Protein AF-A0A9W9WC53-F1 (afdb_monomer_lite)

pLDDT: mean 79.91, std 17.97, range [35.47, 98.5]

Secondary structure (DSSP, 8-state):
-------------------------EEES--SS-TTS-PEEEESSGGGGGGGTT-SEEESEEEE-TT--EEEE-TT--EEEEEEEE-TT--TTEEEEE-TT--EEEEEEEEEE-S-EE-TT--EEEEEEEEE-STT-EEE-TT--B-SEEEEEETT-----STT-TTS-TTPPPPEEEEE-TT--B-SEEEEEEEE-TT-EE----B----TT-S--EEEEEE--SS--EEEE-TT-----SEEEEEESEEEEEETT--B--SEEEEEEEEEEEEEE---B-SEEEEEEEEEEEEE----S---

Organism: NCBI:txid1131564

Structure (mmCIF, N/CA/C/O backbone):
data_AF-A0A9W9WC53-F1
#
_entry.id   AF-A0A9W9WC53-F1
#
loop_
_atom_site.group_PDB
_atom_site.id
_atom_site.type_symbol
_atom_site.label_atom_id
_atom_site.label_alt_id
_atom_site.label_comp_id
_atom_site.label_asym_id
_atom_site.label_entity_id
_atom_site.label_seq_id
_atom_site.pdbx_PDB_ins_code
_atom_site.Cartn_x
_atom_site.Cartn_y
_atom_site.Cartn_z
_atom_site.occupancy
_atom_site.B_iso_or_equiv
_atom_site.auth_seq_id
_atom_site.auth_comp_id
_atom_site.auth_asym_id
_atom_site.auth_atom_id
_atom_site.pdbx_PDB_model_num
ATOM 1 N N . MET A 1 1 ? -75.963 49.376 2.116 1.00 43.72 1 MET A N 1
ATOM 2 C CA . MET A 1 1 ? -76.017 47.907 2.287 1.00 43.72 1 MET A CA 1
ATOM 3 C C . MET A 1 1 ? -74.600 47.372 2.165 1.00 43.72 1 MET A C 1
ATOM 5 O O . MET A 1 1 ? -73.920 47.711 1.206 1.00 43.72 1 MET A O 1
ATOM 9 N N . MET A 1 2 ? -74.142 46.684 3.209 1.00 38.84 2 MET A N 1
ATOM 10 C CA . MET A 1 2 ? -72.746 46.331 3.494 1.00 38.84 2 MET A CA 1
ATOM 11 C C . MET A 1 2 ? -72.134 45.395 2.437 1.00 38.84 2 MET A C 1
ATOM 13 O O . MET A 1 2 ? -72.763 44.417 2.041 1.00 38.84 2 MET A O 1
ATOM 17 N N . ARG A 1 3 ? -70.896 45.681 2.012 1.00 43.34 3 ARG A N 1
ATOM 18 C CA . ARG A 1 3 ? -70.022 44.757 1.273 1.00 43.34 3 ARG A CA 1
ATOM 19 C C . ARG A 1 3 ? -68.950 44.252 2.240 1.00 43.34 3 ARG A C 1
ATOM 21 O O . ARG A 1 3 ? -68.173 45.049 2.754 1.00 43.34 3 ARG A O 1
ATOM 28 N N . ASN A 1 4 ? -68.945 42.944 2.484 1.00 40.50 4 ASN A N 1
ATOM 29 C CA . ASN A 1 4 ? -67.943 42.250 3.290 1.00 40.50 4 ASN A CA 1
ATOM 30 C C . ASN A 1 4 ? -66.636 42.097 2.498 1.00 40.50 4 ASN A C 1
ATOM 32 O O . ASN A 1 4 ? -66.649 41.557 1.393 1.00 40.50 4 ASN A O 1
ATOM 36 N N . SER A 1 5 ? -65.521 42.524 3.091 1.00 46.28 5 SER A N 1
ATOM 37 C CA . SER A 1 5 ? -64.170 42.124 2.685 1.00 46.28 5 SER A CA 1
ATOM 38 C C . SER A 1 5 ? -63.787 40.848 3.431 1.00 46.28 5 SER A C 1
ATOM 40 O O . SER A 1 5 ? -63.794 40.828 4.660 1.00 46.28 5 SER A O 1
ATOM 42 N N . VAL A 1 6 ? -63.441 39.795 2.692 1.00 48.84 6 VAL A N 1
ATOM 43 C CA . VAL A 1 6 ? -62.849 38.563 3.228 1.00 48.84 6 VAL A CA 1
ATOM 44 C C . VAL A 1 6 ? -61.339 38.661 3.028 1.00 48.84 6 VAL A C 1
ATOM 46 O O . VAL A 1 6 ? -60.862 38.666 1.896 1.00 48.84 6 VAL A O 1
ATOM 49 N N . ALA A 1 7 ? -60.595 38.786 4.126 1.00 47.34 7 ALA A N 1
ATOM 50 C CA . ALA A 1 7 ? -59.140 38.704 4.137 1.00 47.34 7 ALA A CA 1
ATOM 51 C C . ALA A 1 7 ? -58.726 37.228 4.244 1.00 47.34 7 ALA A C 1
ATOM 53 O O . ALA A 1 7 ? -59.047 36.561 5.227 1.00 47.34 7 ALA A O 1
ATOM 54 N N . GLY A 1 8 ? -58.042 36.713 3.222 1.00 42.22 8 GLY A N 1
ATOM 55 C CA . GLY A 1 8 ? -57.424 35.390 3.245 1.00 42.22 8 GLY A CA 1
ATOM 56 C C . GLY A 1 8 ? -56.050 35.454 3.909 1.00 42.22 8 GLY A C 1
ATOM 57 O O . GLY A 1 8 ? -55.148 36.107 3.393 1.00 42.22 8 GLY A O 1
ATOM 58 N N . PHE A 1 9 ? -55.894 34.773 5.043 1.00 42.72 9 PHE A N 1
ATOM 59 C CA . PHE A 1 9 ? -54.592 34.476 5.638 1.00 42.72 9 PHE A CA 1
ATOM 60 C C . PHE A 1 9 ? -54.012 33.236 4.949 1.00 42.72 9 PHE A C 1
ATOM 62 O O . PHE A 1 9 ? -54.513 32.128 5.134 1.00 42.72 9 PHE A O 1
ATOM 69 N N . ALA A 1 10 ? -52.960 33.417 4.152 1.00 45.28 10 ALA A N 1
ATOM 70 C CA . ALA A 1 10 ? -52.123 32.319 3.688 1.00 45.28 10 ALA A CA 1
ATOM 71 C C . ALA A 1 10 ? -51.059 32.037 4.759 1.00 45.28 10 ALA A C 1
ATOM 73 O O . ALA A 1 10 ? -50.170 32.854 4.989 1.00 45.28 10 ALA A O 1
ATOM 74 N N . VAL A 1 11 ? -51.172 30.896 5.440 1.00 46.09 11 VAL A N 1
ATOM 75 C CA . VAL A 1 11 ? -50.147 30.390 6.360 1.00 46.09 11 VAL A CA 1
ATOM 76 C C . VAL A 1 11 ? -49.168 29.555 5.540 1.00 46.09 11 VAL A C 1
ATOM 78 O O . VAL A 1 11 ? -49.505 28.463 5.087 1.00 46.09 11 VAL A O 1
ATOM 81 N N . ALA A 1 12 ? -47.964 30.080 5.320 1.00 49.22 12 ALA A N 1
ATOM 82 C CA . ALA A 1 12 ? -46.855 29.322 4.756 1.00 49.22 12 ALA A CA 1
ATOM 83 C C . ALA A 1 12 ? -46.209 28.487 5.874 1.00 49.22 12 ALA A C 1
ATOM 85 O O . ALA A 1 12 ? -45.524 29.023 6.743 1.00 49.22 12 ALA A O 1
ATOM 86 N N . LEU A 1 13 ? -46.456 27.176 5.871 1.00 46.94 13 LEU A N 1
ATOM 87 C CA . LEU A 1 13 ? -45.738 26.214 6.706 1.00 46.94 13 LEU A CA 1
ATOM 88 C C . LEU A 1 13 ? -44.355 25.982 6.088 1.00 46.94 13 LEU A C 1
ATOM 90 O O . LEU A 1 13 ? -44.215 25.250 5.110 1.00 46.94 13 LEU A O 1
ATOM 94 N N . GLY A 1 14 ? -43.342 26.648 6.640 1.00 43.50 14 GLY A N 1
ATOM 95 C CA . GLY A 1 14 ? -41.945 26.361 6.342 1.00 43.50 14 GLY A CA 1
ATOM 96 C C . GLY A 1 14 ? -41.572 24.993 6.903 1.00 43.50 14 GLY A C 1
ATOM 97 O O . GLY A 1 14 ? -41.490 24.823 8.116 1.00 43.50 14 GLY A O 1
ATOM 98 N N . LEU A 1 15 ? -41.359 24.019 6.018 1.00 48.38 15 LEU A N 1
ATOM 99 C CA . LEU A 1 15 ? -40.681 22.771 6.347 1.00 48.38 15 LEU A CA 1
ATOM 100 C C . LEU A 1 15 ? -39.219 23.115 6.638 1.00 48.38 15 LEU A C 1
ATOM 102 O O . LEU A 1 15 ? -38.434 23.372 5.728 1.00 48.38 15 LEU A O 1
ATOM 106 N N . SER A 1 16 ? -38.873 23.180 7.919 1.00 51.72 16 SER A N 1
ATOM 107 C CA . SER A 1 16 ? -37.490 23.182 8.371 1.00 51.72 16 SER A CA 1
ATOM 108 C C . SER A 1 16 ? -36.876 21.838 7.992 1.00 51.72 16 SER A C 1
ATOM 110 O O . SER A 1 16 ? -37.075 20.842 8.687 1.00 51.72 16 SER A O 1
ATOM 112 N N . SER A 1 17 ? -36.177 21.803 6.859 1.00 51.16 17 SER A N 1
ATOM 113 C CA . SER A 1 17 ? -35.258 20.727 6.513 1.00 51.16 17 SER A CA 1
ATOM 114 C C . SER A 1 17 ? -34.194 20.666 7.600 1.00 51.16 17 SER A C 1
ATOM 116 O O . SER A 1 17 ? -33.262 21.469 7.611 1.00 51.16 17 SER A O 1
ATOM 118 N N . SER A 1 18 ? -34.367 19.757 8.553 1.00 51.12 18 SER A N 1
ATOM 119 C CA . SER A 1 18 ? -33.315 19.386 9.485 1.00 51.12 18 SER A CA 1
ATOM 120 C C . SER A 1 18 ? -32.162 18.859 8.641 1.00 51.12 18 SER A C 1
ATOM 122 O O . SER A 1 18 ? -32.260 17.773 8.071 1.00 51.12 18 SER A O 1
ATOM 124 N N . CYS A 1 19 ? -31.097 19.648 8.500 1.00 51.38 19 CYS A N 1
ATOM 125 C CA . CYS A 1 19 ? -29.814 19.120 8.075 1.00 51.38 19 CYS A CA 1
ATOM 126 C C . CYS A 1 19 ? -29.455 18.031 9.086 1.00 51.38 19 CYS A C 1
ATOM 128 O O . CYS A 1 19 ? -29.056 18.334 10.208 1.00 51.38 19 CYS A O 1
ATOM 130 N N . LEU A 1 20 ? -29.674 16.774 8.702 1.00 54.06 20 LEU A N 1
ATOM 131 C CA . LEU A 1 20 ? -29.070 15.608 9.326 1.00 54.06 20 LEU A CA 1
ATOM 132 C C . LEU A 1 20 ? -27.567 15.736 9.074 1.00 54.06 20 LEU A C 1
ATOM 134 O O . LEU A 1 20 ? -27.040 15.183 8.112 1.00 54.06 20 LEU A O 1
ATOM 138 N N . GLY A 1 21 ? -26.897 16.571 9.869 1.00 57.44 21 GLY A N 1
ATOM 139 C CA . GLY A 1 21 ? -25.455 16.482 10.001 1.00 57.44 21 GLY A CA 1
ATOM 140 C C . GLY A 1 21 ? -25.179 15.081 10.515 1.00 57.44 21 GLY A C 1
ATOM 141 O O . GLY A 1 21 ? -25.749 14.698 11.534 1.00 57.44 21 GLY A O 1
ATOM 142 N N . ALA A 1 22 ? -24.408 14.298 9.764 1.00 67.69 22 ALA A N 1
ATOM 143 C CA . ALA A 1 22 ? -23.924 13.018 10.249 1.00 67.69 22 ALA A CA 1
ATOM 144 C C . ALA A 1 22 ? -23.240 13.282 11.595 1.00 67.69 22 ALA A C 1
ATOM 146 O O . ALA A 1 22 ? -22.292 14.067 11.657 1.00 67.69 22 ALA A O 1
ATOM 147 N N . GLU A 1 23 ? -23.787 12.730 12.678 1.00 74.81 23 GLU A N 1
ATOM 148 C CA . GLU A 1 23 ? -23.155 12.842 13.985 1.00 74.81 23 GLU A CA 1
ATOM 149 C C . GLU A 1 23 ? -21.840 12.067 13.909 1.00 74.81 23 GLU A C 1
ATOM 151 O O . GLU A 1 23 ? -21.832 10.849 13.757 1.00 74.81 23 GLU A O 1
ATOM 156 N N . THR A 1 24 ? -20.721 12.787 13.949 1.00 85.94 24 THR A N 1
ATOM 157 C CA . THR A 1 24 ? -19.398 12.176 14.035 1.00 85.94 24 THR A CA 1
ATOM 158 C C . THR A 1 24 ? -19.226 11.633 15.449 1.00 85.94 24 THR A C 1
ATOM 160 O O . THR A 1 24 ? -19.121 12.414 16.399 1.00 85.94 24 THR A O 1
ATOM 163 N N . LYS A 1 25 ? -19.225 10.308 15.609 1.00 94.56 25 LYS A N 1
ATOM 164 C CA . LYS A 1 25 ? -18.938 9.659 16.890 1.00 94.56 25 LYS A CA 1
ATOM 165 C C . LYS A 1 25 ? -17.442 9.396 16.977 1.00 94.56 25 LYS A C 1
ATOM 167 O O . LYS A 1 25 ? -16.893 8.587 16.228 1.00 94.56 25 LYS A O 1
ATOM 172 N N . GLU A 1 26 ? -16.800 10.094 17.900 1.00 95.00 26 GLU A N 1
ATOM 173 C CA . GLU A 1 26 ? -15.379 9.946 18.180 1.00 95.00 26 GLU A CA 1
ATOM 174 C C . GLU A 1 26 ? -15.150 8.893 19.266 1.00 95.00 26 GLU A C 1
ATOM 176 O O . GLU A 1 26 ? -15.798 8.906 20.316 1.00 95.00 26 GLU A O 1
ATOM 181 N N . CYS A 1 27 ? -14.212 7.990 19.008 1.00 95.31 27 CYS A N 1
ATOM 182 C CA . CYS A 1 27 ? -13.825 6.913 19.902 1.00 95.31 27 CYS A CA 1
ATOM 183 C C . CYS A 1 27 ? -12.312 6.924 20.111 1.00 95.31 27 CYS A C 1
ATOM 185 O O . CYS A 1 27 ? -11.546 7.462 19.306 1.00 95.31 27 CYS A O 1
ATOM 187 N N . LYS A 1 28 ? -11.877 6.342 21.225 1.00 94.62 28 LYS A N 1
ATOM 188 C CA . LYS A 1 28 ? -10.464 6.199 21.574 1.00 94.62 28 LYS A CA 1
ATOM 189 C C . LYS A 1 28 ? -10.176 4.731 21.824 1.00 94.62 28 LYS A C 1
ATOM 191 O O . LYS A 1 28 ? -11.020 4.036 22.379 1.00 94.62 28 LYS A O 1
ATOM 196 N N . THR A 1 29 ? -8.983 4.285 21.459 1.00 92.62 29 THR A N 1
ATOM 197 C CA . THR A 1 29 ? -8.514 2.923 21.750 1.00 92.62 29 THR A CA 1
ATOM 198 C C . THR A 1 29 ? -8.214 2.692 23.238 1.00 92.62 29 THR A C 1
ATOM 200 O O . THR A 1 29 ? -7.924 1.563 23.629 1.00 92.62 29 THR A O 1
ATOM 203 N N . ASP A 1 30 ? -8.286 3.734 24.079 1.00 82.19 30 ASP A N 1
ATOM 204 C CA . ASP A 1 30 ? -7.986 3.643 25.508 1.00 82.19 30 ASP A CA 1
ATOM 205 C C . ASP A 1 30 ? -9.186 3.259 26.388 1.00 82.19 30 ASP A C 1
ATOM 207 O O . ASP A 1 30 ? -10.325 3.663 26.158 1.00 82.19 30 ASP A O 1
ATOM 211 N N . THR A 1 31 ? -8.877 2.586 27.497 1.00 62.38 31 THR A N 1
ATOM 212 C CA . THR A 1 31 ? -9.736 2.479 28.692 1.00 62.38 31 THR A CA 1
ATOM 213 C C . THR A 1 31 ? -9.093 3.086 29.950 1.00 62.38 31 THR A C 1
ATOM 215 O O . THR A 1 31 ? -9.730 3.169 31.002 1.00 62.38 31 THR A O 1
ATOM 218 N N . SER A 1 32 ? -7.832 3.510 29.868 1.00 58.34 32 SER A N 1
ATOM 219 C CA . SER A 1 32 ? -7.039 4.110 30.930 1.00 58.34 32 SER A CA 1
ATOM 220 C C . SER A 1 32 ? -7.289 5.621 31.052 1.00 58.34 32 SER A C 1
ATOM 222 O O . SER A 1 32 ? -7.707 6.306 30.128 1.00 58.34 32 SER A O 1
ATOM 224 N N . VAL A 1 33 ? -7.098 6.155 32.257 1.00 56.81 33 VAL A N 1
ATOM 225 C CA . VAL A 1 33 ? -7.475 7.535 32.622 1.00 56.81 33 VAL A CA 1
ATOM 226 C C . VAL A 1 33 ? -6.317 8.528 32.390 1.00 56.81 33 VAL A C 1
ATOM 228 O O . VAL A 1 33 ? -6.432 9.702 32.729 1.00 56.81 33 VAL A O 1
ATOM 231 N N . ASN A 1 34 ? -5.181 8.088 31.836 1.00 59.25 34 ASN A N 1
ATOM 232 C CA . ASN A 1 34 ? -3.996 8.938 31.684 1.00 59.25 34 ASN A CA 1
ATOM 233 C C . ASN A 1 34 ? -3.907 9.520 30.267 1.00 59.25 34 ASN A C 1
ATOM 235 O O . ASN A 1 34 ? -3.435 8.866 29.346 1.00 59.25 34 ASN A O 1
ATOM 239 N N . GLU A 1 35 ? -4.316 10.782 30.129 1.00 60.69 35 GLU A N 1
ATOM 240 C CA . GLU A 1 35 ? -4.526 11.505 28.862 1.00 60.69 35 GLU A CA 1
ATOM 241 C C . GLU A 1 35 ? -3.269 11.786 28.000 1.00 60.69 35 GLU A C 1
ATOM 243 O O . GLU A 1 35 ? -3.409 12.340 26.913 1.00 60.69 35 GLU A O 1
ATOM 248 N N . ASP A 1 36 ? -2.057 11.406 28.425 1.00 57.22 36 ASP A N 1
ATOM 249 C CA . ASP A 1 36 ? -0.799 11.939 27.860 1.00 57.22 36 ASP A CA 1
ATOM 250 C C . ASP A 1 36 ? 0.039 10.968 26.997 1.00 57.22 36 ASP A C 1
ATOM 252 O O . ASP A 1 36 ? 1.120 11.339 26.534 1.00 57.22 36 ASP A O 1
ATOM 256 N N . ILE A 1 37 ? -0.403 9.731 26.749 1.00 60.88 37 ILE A N 1
ATOM 257 C CA . ILE A 1 37 ? 0.328 8.781 25.887 1.00 60.88 37 ILE A CA 1
ATOM 258 C C . ILE A 1 37 ? -0.626 8.283 24.807 1.00 60.88 37 ILE A C 1
ATOM 260 O O . ILE A 1 37 ? -1.726 7.850 25.128 1.00 60.88 37 ILE A O 1
ATOM 264 N N . ALA A 1 38 ? -0.219 8.344 23.534 1.00 61.50 38 ALA A N 1
ATOM 265 C CA . ALA A 1 38 ? -0.971 7.716 22.452 1.00 61.50 38 ALA A CA 1
ATOM 266 C C . ALA A 1 38 ? -1.172 6.232 22.791 1.00 61.50 38 ALA A C 1
ATOM 268 O O . ALA A 1 38 ? -0.208 5.485 22.970 1.00 61.50 38 ALA A O 1
ATOM 269 N N . THR A 1 39 ? -2.426 5.834 22.982 1.00 79.12 39 THR A N 1
ATOM 270 C CA . THR A 1 39 ? -2.768 4.540 23.566 1.00 79.12 39 THR A CA 1
ATOM 271 C C . THR A 1 39 ? -2.852 3.466 22.506 1.00 79.12 39 THR A C 1
ATOM 273 O O . THR A 1 39 ? -3.473 3.645 21.457 1.00 79.12 39 THR A O 1
ATOM 276 N N . THR A 1 40 ? -2.239 2.328 22.805 1.00 92.75 40 THR A N 1
ATOM 277 C CA . THR A 1 40 ? -2.242 1.156 21.939 1.00 92.75 40 THR A CA 1
ATOM 278 C C . THR A 1 40 ? -3.210 0.123 22.493 1.00 92.75 40 THR A C 1
ATOM 280 O O . THR A 1 40 ? -3.020 -0.377 23.602 1.00 92.75 40 THR A O 1
ATOM 283 N N . LEU A 1 41 ? -4.238 -0.212 21.718 1.00 95.19 41 LEU A N 1
ATOM 284 C CA . LEU A 1 41 ? -5.087 -1.365 21.978 1.00 95.19 41 LEU A CA 1
ATOM 285 C C . LEU A 1 41 ? -4.444 -2.605 21.359 1.00 95.19 41 LEU A C 1
ATOM 287 O O . LEU A 1 41 ? -4.190 -2.644 20.159 1.00 95.19 41 LEU A O 1
ATOM 291 N N . HIS A 1 42 ? -4.236 -3.628 22.177 1.00 96.00 42 HIS A N 1
ATOM 292 C CA . HIS A 1 42 ? -3.793 -4.940 21.725 1.00 96.00 42 HIS A CA 1
ATOM 293 C C . HIS A 1 42 ? -5.017 -5.842 21.528 1.00 96.00 42 HIS A C 1
ATOM 295 O O . HIS A 1 42 ? -5.795 -6.052 22.467 1.00 96.00 42 HIS A O 1
ATOM 301 N N . VAL A 1 43 ? -5.215 -6.341 20.306 1.00 97.25 43 VAL A N 1
ATOM 302 C CA . VAL A 1 43 ? -6.354 -7.197 19.951 1.00 97.25 43 VAL A CA 1
ATOM 303 C C . VAL A 1 43 ? -5.900 -8.617 19.638 1.00 97.25 43 VAL A C 1
ATOM 305 O O . VAL A 1 43 ? -4.982 -8.837 18.855 1.00 97.25 43 VAL A O 1
ATOM 308 N N . HIS A 1 44 ? -6.600 -9.572 20.237 1.00 97.00 44 HIS A N 1
ATOM 309 C CA . HIS A 1 44 ? -6.426 -11.017 20.115 1.00 97.00 44 HIS A CA 1
ATOM 310 C C . HIS A 1 44 ? -7.628 -11.685 19.418 1.00 97.00 44 HIS A C 1
ATOM 312 O O . HIS A 1 44 ? -7.569 -12.863 19.091 1.00 97.00 44 HIS A O 1
ATOM 318 N N . ASN A 1 45 ? -8.749 -10.979 19.226 1.00 96.56 45 ASN A N 1
ATOM 319 C CA . ASN A 1 45 ? -9.922 -11.473 18.495 1.00 96.56 45 ASN A CA 1
ATOM 320 C C . ASN A 1 45 ? -10.836 -10.322 18.036 1.00 96.56 45 ASN A C 1
ATOM 322 O O . ASN A 1 45 ? -10.669 -9.171 18.451 1.00 96.56 45 ASN A O 1
ATOM 326 N N . SER A 1 46 ? -11.811 -10.640 17.181 1.00 96.50 46 SER A N 1
ATOM 327 C CA . SER A 1 46 ? -12.752 -9.672 16.609 1.00 96.50 46 SER A CA 1
ATOM 328 C C . SER A 1 46 ? -13.712 -9.053 17.630 1.00 96.50 46 SER A C 1
ATOM 330 O O . SER A 1 46 ? -14.067 -7.894 17.471 1.00 96.50 46 SER A O 1
ATOM 332 N N . GLU A 1 47 ? -14.090 -9.760 18.703 1.00 96.94 47 GLU A N 1
ATOM 333 C CA . GLU A 1 47 ? -15.044 -9.251 19.713 1.00 96.94 47 GLU A CA 1
ATOM 334 C C . GLU A 1 47 ? -14.508 -8.002 20.436 1.00 96.94 47 GLU A C 1
ATOM 336 O O . GLU A 1 47 ? -15.265 -7.140 20.879 1.00 96.94 47 GLU A O 1
ATOM 341 N N . GLN A 1 48 ? -13.183 -7.847 20.530 1.00 95.88 48 GLN A N 1
ATOM 342 C CA . GLN A 1 48 ? -12.573 -6.640 21.100 1.00 95.88 48 GLN A CA 1
ATOM 343 C C . GLN A 1 48 ? -12.835 -5.381 20.252 1.00 95.88 48 GLN A C 1
ATOM 345 O O . GLN A 1 48 ? -12.774 -4.265 20.777 1.00 95.88 48 GLN A O 1
ATOM 350 N N . LEU A 1 49 ? -13.157 -5.549 18.965 1.00 96.81 49 LEU A N 1
ATOM 351 C CA . LEU A 1 49 ? -13.491 -4.462 18.045 1.00 96.81 49 LEU A CA 1
ATOM 352 C C . LEU A 1 49 ? -14.947 -3.995 18.189 1.00 96.81 49 LEU A C 1
ATOM 354 O O . LEU A 1 49 ? -15.238 -2.859 17.824 1.00 96.81 49 LEU A O 1
ATOM 358 N N . ASP A 1 50 ? -15.832 -4.800 18.792 1.00 95.69 50 ASP A N 1
ATOM 359 C CA . ASP A 1 50 ? -17.254 -4.461 18.996 1.00 95.69 50 ASP A CA 1
ATOM 360 C C . ASP A 1 50 ? -17.431 -3.185 19.835 1.00 95.69 50 ASP A C 1
ATOM 362 O O . ASP A 1 50 ? -18.421 -2.462 19.722 1.00 95.69 50 ASP A O 1
ATOM 366 N N . SER A 1 51 ? -16.429 -2.851 20.656 1.00 93.94 51 SER A N 1
ATOM 367 C CA . SER A 1 51 ? -16.391 -1.596 21.412 1.00 93.94 51 SER A CA 1
ATOM 368 C C . SER A 1 51 ? -16.373 -0.337 20.529 1.00 93.94 51 SER A C 1
ATOM 370 O O . SER A 1 51 ? -16.681 0.754 21.021 1.00 93.94 51 SER A O 1
ATOM 372 N N . PHE A 1 52 ? -16.071 -0.483 19.234 1.00 96.12 52 PHE A N 1
ATOM 373 C CA . PHE A 1 52 ? -16.025 0.594 18.249 1.00 96.12 52 PHE A CA 1
ATOM 374 C C . PHE A 1 52 ? -17.255 0.666 17.331 1.00 96.12 52 PHE A C 1
ATOM 376 O O . PHE A 1 52 ? -17.259 1.435 16.369 1.00 96.12 52 PHE A O 1
ATOM 383 N N . GLU A 1 53 ? -18.326 -0.075 17.626 1.00 95.19 53 GLU A N 1
ATOM 384 C CA . GLU A 1 53 ? -19.583 0.045 16.882 1.00 95.19 53 GLU A CA 1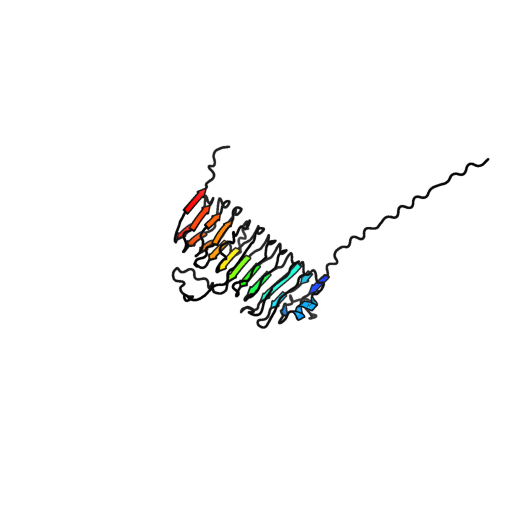
ATOM 385 C C . GLU A 1 53 ? -20.135 1.487 16.962 1.00 95.19 53 GLU A C 1
ATOM 387 O O . GLU A 1 53 ? -20.175 2.126 18.027 1.00 95.19 53 GLU A O 1
ATOM 392 N N . GLY A 1 54 ? -20.546 2.047 15.824 1.00 95.12 54 GLY A N 1
ATOM 393 C CA . GLY A 1 54 ? -20.991 3.433 15.692 1.00 95.12 54 GLY A CA 1
ATOM 394 C C . GLY A 1 54 ? -19.871 4.454 15.498 1.00 95.12 54 GLY A C 1
ATOM 395 O O . GLY A 1 54 ? -20.184 5.623 15.282 1.00 95.12 54 GLY A O 1
ATOM 396 N N . CYS A 1 55 ? -18.597 4.092 15.680 1.00 96.81 55 CYS A N 1
ATOM 397 C CA . CYS A 1 55 ? -17.494 5.053 15.674 1.00 96.81 55 CYS A CA 1
ATOM 398 C C . CYS A 1 55 ? -17.143 5.478 14.248 1.00 96.81 55 CYS A C 1
ATOM 400 O O . CYS A 1 55 ? -16.763 4.652 13.427 1.00 96.81 55 CYS A O 1
ATOM 402 N N . THR A 1 56 ? -17.194 6.782 13.977 1.00 97.31 56 THR A N 1
ATOM 403 C CA . THR A 1 56 ? -16.800 7.349 12.678 1.00 97.31 56 THR A CA 1
ATOM 404 C C . THR A 1 56 ? -15.358 7.840 12.676 1.00 97.31 56 THR A C 1
ATOM 406 O O . THR A 1 56 ? -14.730 7.883 11.618 1.00 97.31 56 THR A O 1
ATOM 409 N N . THR A 1 57 ? -14.847 8.227 13.848 1.00 97.19 57 THR A N 1
ATOM 410 C CA . THR A 1 57 ? -13.466 8.670 14.052 1.00 97.19 57 THR A CA 1
ATOM 411 C C . THR A 1 57 ? -12.854 7.866 15.187 1.00 97.19 57 THR A C 1
ATOM 413 O O . THR A 1 57 ? -13.418 7.827 16.282 1.00 97.19 57 THR A O 1
ATOM 416 N N . LEU A 1 58 ? -11.705 7.244 14.941 1.00 96.81 58 LEU A N 1
ATOM 417 C CA . LEU A 1 58 ? -10.974 6.476 15.942 1.00 96.81 58 LEU A CA 1
ATOM 418 C C . LEU A 1 58 ? -9.604 7.110 16.189 1.00 96.81 58 LEU A C 1
ATOM 420 O O . LEU A 1 58 ? -8.866 7.372 15.245 1.00 96.81 58 LEU A O 1
ATOM 424 N N . ASN A 1 59 ? -9.270 7.354 17.455 1.00 95.81 59 ASN A N 1
ATOM 425 C CA . ASN A 1 59 ? -7.974 7.898 17.858 1.00 95.81 59 ASN A CA 1
ATOM 426 C C . ASN A 1 59 ? -7.172 6.869 18.657 1.00 95.81 59 ASN A C 1
ATOM 428 O O . ASN A 1 59 ? -7.689 6.287 19.618 1.00 95.81 59 ASN A O 1
ATOM 432 N N . GLY A 1 60 ? -5.893 6.731 18.317 1.00 95.25 60 GLY A N 1
ATOM 433 C CA . GLY A 1 60 ? -4.937 5.849 18.982 1.00 95.25 60 GLY A CA 1
ATOM 434 C C . GLY A 1 60 ? -4.4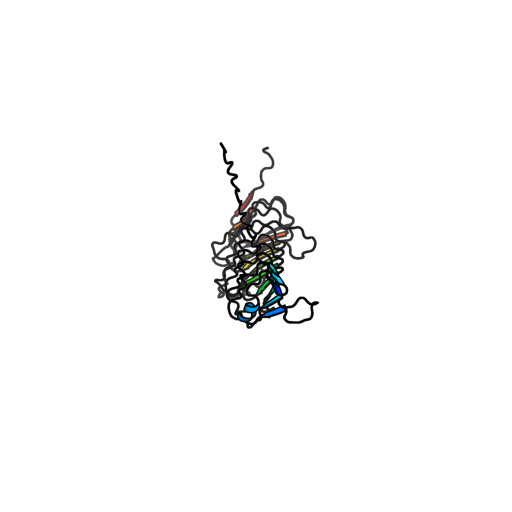24 4.756 18.053 1.00 95.25 60 GLY A C 1
ATOM 435 O O . GLY A 1 60 ? -4.597 4.828 16.845 1.00 95.25 60 GLY A O 1
ATOM 436 N N . HIS A 1 61 ? -3.758 3.746 18.602 1.00 95.81 61 HIS A N 1
ATOM 437 C CA . HIS A 1 61 ? -3.152 2.670 17.817 1.00 95.81 61 HIS A CA 1
ATOM 438 C C . HIS A 1 61 ? -3.833 1.331 18.100 1.00 95.81 61 HIS A C 1
ATOM 440 O O . HIS A 1 61 ? -4.297 1.094 19.217 1.00 95.81 61 HIS A O 1
ATOM 446 N N . ILE A 1 62 ? -3.856 0.444 17.107 1.00 97.81 62 ILE A N 1
ATOM 447 C CA . ILE A 1 62 ? -4.262 -0.952 17.263 1.00 97.81 62 ILE A CA 1
ATOM 448 C C . ILE A 1 62 ? -3.097 -1.851 16.855 1.00 97.81 62 ILE A C 1
ATOM 450 O O . ILE A 1 62 ? -2.575 -1.742 15.746 1.00 97.81 62 ILE A O 1
ATOM 454 N N . VAL A 1 63 ? -2.719 -2.761 17.750 1.00 97.75 63 VAL A N 1
ATOM 455 C CA . VAL A 1 63 ? -1.777 -3.846 17.478 1.00 97.75 63 VAL A CA 1
ATOM 456 C C . VAL A 1 63 ? -2.542 -5.163 17.446 1.00 97.75 63 VAL A C 1
ATOM 458 O O . VAL A 1 63 ? -3.164 -5.554 18.432 1.00 97.75 63 VAL A O 1
ATOM 461 N N . ILE A 1 64 ? -2.495 -5.841 16.303 1.00 98.12 64 ILE A N 1
ATOM 462 C CA . ILE A 1 64 ? -3.056 -7.172 16.092 1.00 98.12 64 ILE A CA 1
ATOM 463 C C . ILE A 1 64 ? -2.017 -8.199 16.542 1.00 98.12 64 ILE A C 1
ATOM 465 O O . ILE A 1 64 ? -0.918 -8.292 15.981 1.00 98.12 64 ILE A O 1
ATOM 469 N N . GLU A 1 65 ? -2.363 -8.944 17.584 1.00 97.81 65 GLU A N 1
ATOM 470 C CA . GLU A 1 65 ? -1.475 -9.894 18.241 1.00 97.81 65 GLU A CA 1
ATOM 471 C C . GLU A 1 65 ? -1.286 -11.183 17.434 1.00 97.81 65 GLU A C 1
ATOM 473 O O . GLU A 1 65 ? -2.075 -11.532 16.552 1.00 97.81 65 GLU A O 1
ATOM 478 N N . SER A 1 66 ? -0.200 -11.903 17.729 1.00 96.25 66 SER A N 1
ATOM 479 C CA . SER A 1 66 ? 0.186 -13.114 16.980 1.00 96.25 66 SER A CA 1
ATOM 480 C C . SER A 1 66 ? -0.829 -14.260 17.052 1.00 96.25 66 SER A C 1
ATOM 482 O O . SER A 1 66 ? -0.792 -15.160 16.216 1.00 96.25 66 SER A O 1
ATOM 484 N N . ASP A 1 67 ? -1.693 -14.250 18.064 1.00 96.81 67 ASP A N 1
ATOM 485 C CA . ASP A 1 67 ? -2.750 -15.228 18.323 1.00 96.81 67 ASP A CA 1
ATOM 486 C C . ASP A 1 67 ? -4.132 -14.759 17.838 1.00 96.81 67 ASP A C 1
ATOM 488 O O . ASP A 1 67 ? -5.121 -15.443 18.088 1.00 96.81 67 ASP A O 1
ATOM 492 N N . TYR A 1 68 ? -4.210 -13.624 17.131 1.00 97.69 68 TYR A N 1
ATOM 493 C CA . TYR A 1 68 ? -5.447 -13.180 16.498 1.00 97.69 68 TYR A CA 1
ATOM 494 C C . TYR A 1 68 ? -5.889 -14.157 15.408 1.00 97.69 68 TYR A C 1
ATOM 496 O O . TYR A 1 68 ? -5.142 -14.425 14.465 1.00 97.69 68 TYR A O 1
ATOM 504 N N . GLU A 1 69 ? -7.131 -14.628 15.501 1.00 95.94 69 GLU A N 1
ATOM 505 C CA . GLU A 1 69 ? -7.769 -15.477 14.496 1.00 95.94 69 GLU A CA 1
ATOM 506 C C . GLU A 1 69 ? -9.069 -14.843 13.989 1.00 95.94 69 GLU A C 1
ATOM 508 O O . GLU A 1 69 ? -9.903 -14.389 14.776 1.00 95.94 69 GLU A O 1
ATOM 513 N N . GLY A 1 70 ? -9.262 -14.871 12.670 1.00 95.88 70 GLY A N 1
ATOM 514 C CA . GLY A 1 70 ? -10.486 -14.419 12.014 1.00 95.88 70 GLY A CA 1
ATOM 515 C C . GLY A 1 70 ? -10.324 -13.100 11.267 1.00 95.88 70 GLY A C 1
ATOM 516 O O . GLY A 1 70 ? -9.225 -12.731 10.848 1.00 95.88 70 GLY A O 1
ATOM 517 N N . ASP A 1 71 ? -11.449 -12.420 11.071 1.00 97.44 71 ASP A N 1
ATOM 518 C CA . ASP A 1 71 ? -11.543 -11.215 10.254 1.00 97.44 71 ASP A CA 1
ATOM 519 C C . ASP A 1 71 ? -11.441 -9.954 11.123 1.00 97.44 71 ASP A C 1
ATOM 521 O O . ASP A 1 71 ? -12.096 -9.846 12.162 1.00 97.44 71 ASP A O 1
ATOM 525 N N . PHE A 1 72 ? -10.656 -8.978 10.669 1.00 98.25 72 PHE A N 1
ATOM 526 C CA . PHE A 1 72 ? -10.546 -7.653 11.270 1.00 98.25 72 PHE A CA 1
ATOM 527 C C . PHE A 1 72 ? -11.443 -6.678 10.505 1.00 98.25 72 PHE A C 1
ATOM 529 O O . PHE A 1 72 ? -11.135 -6.319 9.368 1.00 98.25 72 PHE A O 1
ATOM 536 N N . VAL A 1 73 ? -12.549 -6.245 11.118 1.00 98.31 73 VAL A N 1
ATOM 537 C CA . VAL A 1 73 ? -13.566 -5.414 10.453 1.00 98.31 73 VAL A CA 1
ATOM 538 C C . VAL A 1 73 ? -13.894 -4.173 11.285 1.00 98.31 73 VAL A C 1
ATOM 540 O O . VAL A 1 73 ? -14.351 -4.293 12.418 1.00 98.31 73 VAL A O 1
ATOM 543 N N . LEU A 1 74 ? -13.710 -2.978 10.708 1.00 97.69 74 LEU A N 1
ATOM 544 C CA . LEU A 1 74 ? -14.096 -1.682 11.299 1.00 97.69 74 LEU A CA 1
ATOM 545 C C . LEU A 1 74 ? -14.779 -0.788 10.253 1.00 97.69 74 LEU A C 1
ATOM 547 O O . LEU A 1 74 ? -14.300 0.287 9.897 1.00 97.69 74 LEU A O 1
ATOM 551 N N . ASN A 1 75 ? -15.910 -1.254 9.728 1.00 96.06 75 ASN A N 1
ATOM 552 C CA . ASN A 1 75 ? -16.515 -0.673 8.529 1.00 96.06 75 ASN A CA 1
ATOM 553 C C . ASN A 1 75 ? -17.115 0.719 8.686 1.00 96.06 75 ASN A C 1
ATOM 555 O O . ASN A 1 75 ? -17.246 1.392 7.676 1.00 96.06 75 ASN A O 1
ATOM 559 N N . GLU A 1 76 ? -17.464 1.151 9.894 1.00 96.56 76 GLU A N 1
ATOM 560 C CA . GLU A 1 76 ? -18.070 2.471 10.127 1.00 96.56 76 GLU A CA 1
ATOM 561 C C . GLU A 1 76 ? -17.026 3.575 10.358 1.00 96.56 76 GLU A C 1
ATOM 563 O O . GLU A 1 76 ? -17.353 4.765 10.322 1.00 96.56 76 GLU A O 1
ATOM 568 N N . VAL A 1 77 ? -15.761 3.192 10.568 1.00 98.06 77 VAL A N 1
ATOM 569 C CA . VAL A 1 77 ? -14.665 4.130 10.808 1.00 98.06 77 VAL A CA 1
ATOM 570 C C . VAL A 1 77 ? -14.286 4.797 9.493 1.00 98.06 77 VAL A C 1
ATOM 572 O O . VAL A 1 77 ? -13.798 4.155 8.569 1.00 98.06 77 VAL A O 1
ATOM 575 N N . THR A 1 78 ? -14.481 6.112 9.438 1.00 97.94 78 THR A N 1
ATOM 576 C CA . THR A 1 78 ? -14.154 6.951 8.276 1.00 97.94 78 THR A CA 1
ATOM 577 C C . THR A 1 78 ? -12.801 7.639 8.390 1.00 97.94 78 THR A C 1
ATOM 579 O O . THR A 1 78 ? -12.164 7.896 7.373 1.00 97.94 78 THR A O 1
ATOM 582 N N . ASN A 1 79 ? -12.353 7.927 9.614 1.00 98.00 79 ASN A N 1
ATOM 583 C CA . ASN A 1 79 ? -11.069 8.565 9.892 1.00 98.00 79 ASN A CA 1
ATOM 584 C C . ASN A 1 79 ? -10.385 7.839 11.050 1.00 98.00 79 ASN A C 1
ATOM 586 O O . ASN A 1 79 ? -11.006 7.615 12.094 1.00 98.00 79 ASN A O 1
ATOM 590 N N . PHE A 1 80 ? -9.113 7.499 10.882 1.00 97.81 80 PHE A N 1
ATOM 591 C CA . PHE A 1 80 ? -8.326 6.820 11.901 1.00 97.81 80 PHE A CA 1
ATOM 592 C C . PHE A 1 80 ? -7.058 7.629 12.193 1.00 97.81 80 PHE A C 1
ATOM 594 O O . PHE A 1 80 ? -6.105 7.622 11.423 1.00 97.81 80 PHE A O 1
ATOM 601 N N . HIS A 1 81 ? -7.027 8.315 13.332 1.00 96.50 81 HIS A N 1
ATOM 602 C CA . HIS A 1 81 ? -5.860 9.066 13.791 1.00 96.50 81 HIS A CA 1
ATOM 603 C C . HIS A 1 81 ? -4.941 8.148 14.595 1.00 96.50 81 HIS A C 1
ATOM 605 O O . HIS A 1 81 ? -5.043 8.042 15.824 1.00 96.50 81 HIS A O 1
ATOM 611 N N . GLY A 1 82 ? -4.084 7.442 13.866 1.00 95.94 82 GLY A N 1
ATOM 612 C CA . GLY A 1 82 ? -3.074 6.541 14.389 1.00 95.94 82 GLY A CA 1
ATOM 613 C C . GLY A 1 82 ? -2.811 5.362 13.459 1.00 95.94 82 GLY A C 1
ATOM 614 O O . GLY A 1 82 ? -2.995 5.441 12.246 1.00 95.94 82 GLY A O 1
ATOM 615 N N . ASN A 1 83 ? -2.365 4.251 14.047 1.00 96.81 83 ASN A N 1
ATOM 616 C CA . ASN A 1 83 ? -1.767 3.148 13.293 1.00 96.81 83 ASN A CA 1
ATOM 617 C C . ASN A 1 83 ? -2.524 1.853 13.541 1.00 96.81 83 ASN A C 1
ATOM 619 O O . ASN A 1 83 ? -2.891 1.572 14.685 1.00 96.81 83 ASN A O 1
ATOM 623 N N . ILE A 1 84 ? -2.651 1.030 12.504 1.00 98.31 84 ILE A N 1
ATOM 624 C CA . ILE A 1 84 ? -3.028 -0.376 12.647 1.00 98.31 84 ILE A CA 1
ATOM 625 C C . ILE A 1 84 ? -1.845 -1.222 12.199 1.00 98.31 84 ILE A C 1
ATOM 627 O O . ILE A 1 84 ? -1.404 -1.129 11.053 1.00 98.31 84 ILE A O 1
ATOM 631 N N . SER A 1 85 ? -1.320 -2.044 13.101 1.00 97.94 85 SER A N 1
ATOM 632 C CA . SER A 1 85 ? -0.199 -2.920 12.784 1.00 97.94 85 SER A CA 1
ATOM 633 C C . SER A 1 85 ? -0.373 -4.317 13.344 1.00 97.94 85 SER A C 1
ATOM 635 O O . SER A 1 85 ? -1.006 -4.507 14.374 1.00 97.94 85 SER A O 1
ATOM 637 N N . THR A 1 86 ? 0.255 -5.304 12.725 1.00 97.56 86 THR A N 1
ATOM 638 C CA . THR A 1 86 ? 0.495 -6.599 13.368 1.00 97.56 86 THR A CA 1
ATOM 639 C C . THR A 1 86 ? 1.759 -6.532 14.225 1.00 97.56 86 THR A C 1
ATOM 641 O O . THR A 1 86 ? 2.585 -5.633 14.061 1.00 97.56 86 THR A O 1
ATOM 644 N N . VAL A 1 87 ? 1.963 -7.500 15.116 1.00 95.62 87 VAL A N 1
ATOM 645 C CA . VAL A 1 87 ? 3.266 -7.688 15.781 1.00 95.62 87 VAL A CA 1
ATOM 646 C C . VAL A 1 87 ? 4.396 -7.975 14.774 1.00 95.62 87 VAL A C 1
ATOM 648 O O . VAL A 1 87 ? 4.136 -8.339 13.630 1.00 95.62 87 VAL A O 1
ATOM 651 N N . GLU A 1 88 ? 5.661 -7.847 15.196 1.00 88.81 88 GLU A N 1
ATOM 652 C CA . GLU A 1 88 ? 6.860 -7.927 14.327 1.00 88.81 88 GLU A CA 1
ATOM 653 C C . GLU A 1 88 ? 6.942 -9.206 13.471 1.00 88.81 88 GLU A C 1
ATOM 655 O O . GLU A 1 88 ? 7.418 -9.173 12.341 1.00 88.81 88 GLU A O 1
ATOM 660 N N . ASN A 1 89 ? 6.452 -10.338 13.984 1.00 86.81 89 ASN A N 1
ATOM 661 C CA . ASN A 1 89 ? 6.446 -11.612 13.254 1.00 86.81 89 ASN A CA 1
ATOM 662 C C . ASN A 1 89 ? 5.169 -11.839 12.423 1.00 86.81 89 ASN A C 1
ATOM 664 O O . ASN A 1 89 ? 5.008 -12.905 11.829 1.00 86.81 89 ASN A O 1
ATOM 668 N N . GLY A 1 90 ? 4.267 -10.858 12.400 1.00 90.25 90 GLY A N 1
ATOM 669 C CA . GLY A 1 90 ? 2.939 -10.952 11.813 1.00 90.25 90 GLY A CA 1
ATOM 670 C C . GLY A 1 90 ? 1.961 -11.822 12.592 1.00 90.25 90 GLY A C 1
ATOM 671 O O . GLY A 1 90 ? 2.253 -12.324 13.679 1.00 90.25 90 GLY A O 1
ATOM 672 N N . THR A 1 91 ? 0.782 -11.999 12.005 1.00 90.31 91 THR A N 1
ATOM 673 C CA . THR A 1 91 ? -0.246 -12.935 12.471 1.00 90.31 91 THR A CA 1
ATOM 674 C C . THR A 1 91 ? -0.695 -13.811 11.310 1.00 90.31 91 THR A C 1
ATOM 676 O O . THR A 1 91 ? -1.113 -13.316 10.270 1.00 90.31 91 THR A O 1
ATOM 679 N N . ALA A 1 92 ? -0.596 -15.129 11.479 1.00 88.38 92 ALA A N 1
ATOM 680 C CA . ALA A 1 92 ? -1.010 -16.084 10.451 1.00 88.38 92 ALA A CA 1
ATOM 681 C C . ALA A 1 92 ? -2.527 -16.342 10.452 1.00 88.38 92 ALA A C 1
ATOM 683 O O . ALA A 1 92 ? -3.030 -16.991 9.536 1.00 88.38 92 ALA A O 1
ATOM 684 N N . GLY A 1 93 ? -3.239 -15.894 11.493 1.00 90.12 93 GLY A N 1
ATOM 685 C CA . GLY A 1 93 ? -4.677 -16.103 11.662 1.00 90.12 93 GLY A CA 1
ATOM 686 C C . GLY A 1 93 ? -5.542 -14.969 11.109 1.00 90.12 93 GLY A C 1
ATOM 687 O O . GLY A 1 93 ? -6.765 -15.106 11.104 1.00 90.12 93 GLY A O 1
ATOM 688 N N . LEU A 1 94 ? -4.932 -13.877 10.631 1.00 93.69 94 LEU A N 1
ATOM 689 C CA . LEU A 1 94 ? -5.645 -12.727 10.077 1.00 93.69 94 LEU A CA 1
ATOM 690 C C . LEU A 1 94 ? -6.176 -13.036 8.671 1.00 93.69 94 LEU A C 1
ATOM 692 O O . LEU A 1 94 ? -5.426 -13.032 7.689 1.00 93.69 94 LEU A O 1
ATOM 696 N N . GLY A 1 95 ? -7.478 -13.319 8.619 1.00 93.81 95 GLY A N 1
ATOM 697 C CA . GLY A 1 95 ? -8.261 -13.580 7.417 1.00 93.81 95 GLY A CA 1
ATOM 698 C C . GLY A 1 95 ? -8.489 -12.310 6.605 1.00 93.81 95 GLY A C 1
ATOM 699 O O . GLY A 1 95 ? -7.560 -11.779 6.000 1.00 93.81 95 GLY A O 1
ATOM 700 N N . LEU A 1 96 ? -9.736 -11.848 6.559 1.00 95.88 96 LEU A N 1
ATOM 701 C CA . LEU A 1 96 ? -10.106 -10.589 5.916 1.00 95.88 96 LEU A CA 1
ATOM 702 C C . LEU A 1 96 ? -9.678 -9.395 6.784 1.00 95.88 96 LEU A C 1
ATOM 704 O O . LEU A 1 96 ? -9.949 -9.368 7.982 1.00 95.88 96 LEU A O 1
ATOM 708 N N . PHE A 1 97 ? -9.075 -8.379 6.171 1.00 97.81 97 PHE A N 1
ATOM 709 C CA . PHE A 1 97 ? -8.873 -7.063 6.776 1.00 97.81 97 PHE A CA 1
ATOM 710 C C . PHE A 1 97 ? -9.724 -6.031 6.033 1.00 97.81 97 PHE A C 1
ATOM 712 O O . PHE A 1 97 ? -9.456 -5.733 4.869 1.00 97.81 97 PHE A O 1
ATOM 719 N N . GLU A 1 98 ? -10.762 -5.494 6.675 1.00 98.25 98 GLU A N 1
ATOM 720 C CA . GLU A 1 98 ? -11.754 -4.637 6.020 1.00 98.25 98 GLU A CA 1
ATOM 721 C C . GLU A 1 98 ? -12.081 -3.374 6.827 1.00 98.25 98 GLU A C 1
ATOM 723 O O . GLU A 1 98 ? -12.544 -3.423 7.969 1.00 98.25 98 GLU A O 1
ATOM 728 N N . LEU A 1 99 ? -11.863 -2.215 6.200 1.00 98.31 99 LEU A N 1
ATOM 729 C CA . LEU A 1 99 ? -12.319 -0.916 6.694 1.00 98.31 99 LEU A CA 1
ATOM 730 C C . LEU A 1 99 ? -12.978 -0.164 5.535 1.00 98.31 99 LEU A C 1
ATOM 732 O O . LEU A 1 99 ? -12.395 0.716 4.903 1.00 98.31 99 LEU A O 1
ATOM 736 N N . ARG A 1 100 ? -14.205 -0.571 5.205 1.00 97.62 100 ARG A N 1
ATOM 737 C CA . ARG A 1 100 ? -14.886 -0.183 3.964 1.00 97.62 100 ARG A CA 1
ATOM 738 C C . ARG A 1 100 ? -15.169 1.313 3.825 1.00 97.62 100 ARG A C 1
ATOM 740 O O . ARG A 1 100 ? -15.188 1.807 2.695 1.00 97.62 100 ARG A O 1
ATOM 747 N N . ASP A 1 101 ? -15.427 2.009 4.932 1.00 98.00 101 ASP A N 1
ATOM 748 C CA . ASP A 1 101 ? -15.720 3.446 4.920 1.00 98.00 101 ASP A CA 1
ATOM 749 C C . ASP A 1 101 ? -14.520 4.333 5.277 1.00 98.00 101 ASP A C 1
ATOM 751 O O . ASP A 1 101 ? -14.671 5.555 5.303 1.00 98.00 101 ASP A O 1
ATOM 755 N N . LEU A 1 102 ? -13.337 3.744 5.490 1.00 98.50 102 LEU A N 1
ATOM 756 C CA . LEU A 1 102 ? -12.119 4.470 5.839 1.00 98.50 102 LEU A CA 1
ATOM 757 C C . LEU A 1 102 ? -11.654 5.345 4.676 1.00 98.50 102 LEU A C 1
ATOM 759 O O . LEU A 1 102 ? -11.409 4.831 3.590 1.00 98.50 102 LEU A O 1
ATOM 763 N N . ASN A 1 103 ? -11.485 6.641 4.933 1.00 98.06 103 ASN A N 1
ATOM 764 C CA . ASN A 1 103 ? -10.958 7.613 3.974 1.00 98.06 103 ASN A CA 1
ATOM 765 C C . ASN A 1 103 ? -9.494 7.969 4.262 1.00 98.06 103 ASN A C 1
ATOM 767 O O . ASN A 1 103 ? -8.727 8.191 3.326 1.00 98.06 103 ASN A O 1
ATOM 771 N N . GLU A 1 104 ? -9.106 8.028 5.541 1.00 98.12 104 GLU A N 1
ATOM 772 C CA . GLU A 1 104 ? -7.768 8.445 5.972 1.00 98.12 104 GLU A CA 1
ATOM 773 C C . GLU A 1 104 ? -7.292 7.667 7.207 1.00 98.12 104 GLU A C 1
ATOM 775 O O . GLU A 1 104 ? -8.061 7.448 8.151 1.00 98.12 104 GLU A O 1
ATOM 780 N N . ILE A 1 105 ? -6.015 7.276 7.196 1.00 98.19 105 ILE A N 1
ATOM 781 C CA . ILE A 1 105 ? -5.297 6.673 8.327 1.00 98.19 105 ILE A CA 1
ATOM 782 C C . ILE A 1 105 ? -3.813 7.030 8.289 1.00 98.19 105 ILE A C 1
ATOM 784 O O . ILE A 1 105 ? -3.232 7.071 7.205 1.00 98.19 105 ILE A O 1
ATOM 788 N N . ASP A 1 106 ? -3.173 7.211 9.447 1.00 97.12 106 ASP A N 1
ATOM 789 C CA . ASP A 1 106 ? -1.745 7.542 9.478 1.00 97.12 106 ASP A CA 1
ATOM 790 C C . ASP A 1 106 ? -0.904 6.395 8.896 1.00 97.12 106 ASP A C 1
ATOM 792 O O . ASP A 1 106 ? -0.171 6.612 7.936 1.00 97.12 106 ASP A O 1
ATOM 796 N N . HIS A 1 107 ? -1.013 5.166 9.419 1.00 97.12 107 HIS A N 1
ATOM 797 C CA . HIS A 1 107 ? -0.206 4.037 8.929 1.00 97.12 107 HIS A CA 1
ATOM 798 C C . HIS A 1 107 ? -0.918 2.676 9.037 1.00 97.12 107 HIS A C 1
ATOM 800 O O . HIS A 1 107 ? -1.576 2.376 10.039 1.00 97.12 107 HIS A O 1
ATOM 806 N N . ILE A 1 108 ? -0.705 1.811 8.041 1.00 98.06 108 ILE A N 1
ATOM 807 C CA . ILE A 1 108 ? -1.118 0.401 8.021 1.00 98.06 108 ILE A CA 1
ATOM 808 C C . ILE A 1 108 ? 0.121 -0.478 7.825 1.00 98.06 108 ILE A C 1
ATOM 810 O O . ILE A 1 108 ? 0.789 -0.393 6.799 1.00 98.06 108 ILE A O 1
ATOM 814 N N . HIS A 1 109 ? 0.401 -1.371 8.773 1.00 97.25 109 HIS A N 1
ATOM 815 C CA . HIS A 1 109 ? 1.505 -2.328 8.664 1.00 97.25 109 HIS A CA 1
ATOM 816 C C . HIS A 1 109 ? 1.046 -3.742 9.025 1.00 97.25 109 HIS A C 1
ATOM 818 O O . HIS A 1 109 ? 1.029 -4.140 10.189 1.00 97.25 109 HIS A O 1
ATOM 824 N N . LEU A 1 110 ? 0.670 -4.520 8.015 1.00 96.19 110 LEU A N 1
ATOM 825 C CA . LEU A 1 110 ? 0.081 -5.841 8.184 1.00 96.19 110 LEU A CA 1
ATOM 826 C C . LEU A 1 110 ? 1.003 -6.927 7.648 1.00 96.19 110 LEU A C 1
ATOM 828 O O . LEU A 1 110 ? 1.186 -7.087 6.440 1.00 96.19 110 LEU A O 1
ATOM 832 N N . LEU A 1 111 ? 1.543 -7.715 8.569 1.00 93.19 111 LEU A N 1
ATOM 833 C CA . LEU A 1 111 ? 2.385 -8.861 8.280 1.00 93.19 111 LEU A CA 1
ATOM 834 C C . LEU A 1 111 ? 1.611 -10.154 8.523 1.00 93.19 111 LEU A C 1
ATOM 836 O O . LEU A 1 111 ? 0.961 -10.324 9.554 1.00 93.19 111 LEU A O 1
ATOM 840 N N . GLY A 1 112 ? 1.737 -11.107 7.605 1.00 89.44 112 GLY A N 1
ATOM 841 C CA . GLY A 1 112 ? 1.175 -12.442 7.797 1.00 89.44 112 GLY A CA 1
ATOM 842 C C . GLY A 1 112 ? -0.223 -12.654 7.204 1.00 89.44 112 GLY A C 1
ATOM 843 O O . GLY A 1 112 ? -0.830 -13.690 7.445 1.00 89.44 112 GLY A O 1
ATOM 844 N N . LEU A 1 113 ? -0.714 -11.719 6.387 1.00 90.62 113 LEU A N 1
ATOM 845 C CA . LEU A 1 113 ? -2.076 -11.731 5.845 1.00 90.62 113 LEU A CA 1
ATOM 846 C C . LEU A 1 113 ? -2.389 -13.015 5.067 1.00 90.62 113 LEU A C 1
ATOM 848 O O . LEU A 1 113 ? -1.698 -13.339 4.097 1.00 90.62 113 LEU A O 1
ATOM 852 N N . ILE A 1 114 ? -3.455 -13.725 5.441 1.00 90.81 114 ILE A N 1
ATOM 853 C CA . ILE A 1 114 ? -3.916 -14.914 4.707 1.00 90.81 114 ILE A CA 1
ATOM 854 C C . ILE A 1 114 ? -5.192 -14.675 3.889 1.00 90.81 114 ILE A C 1
ATOM 856 O O . ILE A 1 114 ? -5.523 -15.519 3.053 1.00 90.81 114 ILE A O 1
ATOM 860 N N . GLY A 1 115 ? -5.892 -13.558 4.076 1.00 89.81 115 GLY A N 1
ATOM 861 C CA . GLY A 1 115 ? -7.080 -13.201 3.299 1.00 89.81 115 GLY A CA 1
ATOM 862 C C . GLY A 1 115 ? -6.939 -11.909 2.496 1.00 89.81 115 GLY A C 1
ATOM 863 O O . GLY A 1 115 ? -5.837 -11.478 2.143 1.00 89.81 115 GLY A O 1
ATOM 864 N N . ASP A 1 116 ? -8.096 -11.344 2.161 1.00 93.19 116 ASP A N 1
ATOM 865 C CA . ASP A 1 116 ? -8.226 -10.118 1.378 1.00 93.19 116 ASP A CA 1
ATOM 866 C C . ASP A 1 116 ? -7.986 -8.870 2.241 1.00 93.19 116 ASP A C 1
ATOM 868 O O . ASP A 1 116 ? -8.232 -8.870 3.449 1.00 93.19 116 ASP A O 1
ATOM 872 N N . VAL A 1 117 ? -7.530 -7.791 1.607 1.00 95.19 117 VAL A N 1
ATOM 873 C CA . VAL A 1 117 ? -7.433 -6.451 2.196 1.00 95.19 117 VAL A CA 1
ATOM 874 C C . VAL A 1 117 ? -8.394 -5.542 1.444 1.00 95.19 117 VAL A C 1
ATOM 876 O O . VAL A 1 117 ? -8.170 -5.242 0.274 1.00 95.19 117 VAL A O 1
ATOM 879 N N . ASN A 1 118 ? -9.447 -5.086 2.117 1.00 97.19 118 ASN A N 1
ATOM 880 C CA . ASN A 1 118 ? -10.521 -4.293 1.526 1.00 97.19 118 ASN A CA 1
ATOM 881 C C . ASN A 1 118 ? -10.541 -2.880 2.117 1.00 97.19 118 ASN A C 1
ATOM 883 O O . ASN A 1 118 ? -11.111 -2.636 3.185 1.00 97.19 118 ASN A O 1
ATOM 887 N N . LEU A 1 119 ? -9.950 -1.936 1.383 1.00 97.50 119 LEU A N 1
ATOM 888 C CA . LEU A 1 119 ? -9.869 -0.513 1.723 1.00 97.50 119 LEU A CA 1
ATOM 889 C C . LEU A 1 119 ? -10.359 0.355 0.542 1.00 97.50 119 LEU A C 1
ATOM 891 O O . LEU A 1 119 ? -9.670 1.282 0.109 1.00 97.50 119 LEU A O 1
ATOM 895 N N . PRO A 1 120 ? -11.564 0.083 -0.004 1.00 96.62 120 PRO A N 1
ATOM 896 C CA . PRO A 1 120 ? -12.022 0.636 -1.280 1.00 96.62 120 PRO A CA 1
ATOM 897 C C . PRO A 1 120 ? -12.194 2.157 -1.285 1.00 96.62 120 PRO A C 1
ATOM 899 O O . PRO A 1 120 ? -12.265 2.748 -2.360 1.00 96.62 120 PRO A O 1
ATOM 902 N N . LYS A 1 121 ? -12.321 2.794 -0.115 1.00 97.69 121 LYS A N 1
ATOM 903 C CA . LYS A 1 121 ? -12.489 4.247 0.036 1.00 97.69 121 LYS A CA 1
ATOM 904 C C . LYS A 1 121 ? -11.273 4.956 0.621 1.00 97.69 121 LYS A C 1
ATOM 906 O O . LYS A 1 121 ? -11.328 6.170 0.753 1.00 97.69 121 LYS A O 1
ATOM 911 N N . LEU A 1 122 ? -10.192 4.240 0.934 1.00 98.00 122 LEU A N 1
ATOM 912 C CA . LEU A 1 122 ? -9.003 4.873 1.492 1.00 98.00 122 LEU A CA 1
ATOM 913 C C . LEU A 1 122 ? -8.420 5.818 0.441 1.00 98.00 122 LEU A C 1
ATOM 915 O O . LEU A 1 122 ? -7.991 5.352 -0.607 1.00 98.00 122 LEU A O 1
ATOM 919 N N . GLU A 1 123 ? -8.438 7.124 0.699 1.00 97.06 123 GLU A N 1
ATOM 920 C CA . GLU A 1 123 ? -7.967 8.156 -0.231 1.00 97.06 123 GLU A CA 1
ATOM 921 C C . GLU A 1 123 ? -6.533 8.588 0.094 1.00 97.06 123 GLU A C 1
ATOM 923 O O . GLU A 1 123 ? -5.743 8.831 -0.824 1.00 97.06 123 GLU A O 1
ATOM 928 N N . SER A 1 124 ? -6.197 8.665 1.387 1.00 96.56 124 SER A N 1
ATOM 929 C CA . SER A 1 124 ? -4.918 9.178 1.884 1.00 96.56 124 SER A CA 1
ATOM 930 C C . SER A 1 124 ? -4.373 8.349 3.043 1.00 96.56 124 SER A C 1
ATOM 932 O O . SER A 1 124 ? -5.118 7.936 3.931 1.00 96.56 124 SER A O 1
ATOM 934 N N . THR A 1 125 ? -3.061 8.142 3.068 1.00 97.00 125 THR A N 1
ATOM 935 C CA . THR A 1 125 ? -2.366 7.524 4.200 1.00 97.00 125 THR A CA 1
ATOM 936 C C . THR A 1 125 ? -0.908 7.969 4.285 1.00 97.00 125 THR A C 1
ATOM 938 O O . THR A 1 125 ? -0.367 8.525 3.333 1.00 97.00 125 THR A O 1
ATOM 941 N N . GLY A 1 126 ? -0.253 7.741 5.419 1.00 94.12 126 GLY A N 1
ATOM 942 C CA . GLY A 1 126 ? 1.200 7.793 5.513 1.00 94.12 126 GLY A CA 1
ATOM 943 C C . GLY A 1 126 ? 1.804 6.562 4.850 1.00 94.12 126 GLY A C 1
ATOM 944 O O . GLY A 1 126 ? 2.124 6.601 3.666 1.00 94.12 126 GLY A O 1
ATOM 945 N N . ASP A 1 127 ? 1.935 5.460 5.584 1.00 93.19 127 ASP A N 1
ATOM 946 C CA . ASP A 1 127 ? 2.611 4.262 5.066 1.00 93.19 127 ASP A CA 1
ATOM 947 C C . ASP A 1 127 ? 1.665 3.059 5.014 1.00 93.19 127 ASP A C 1
ATOM 949 O O . ASP A 1 127 ? 0.934 2.793 5.968 1.00 93.19 127 ASP A O 1
ATOM 953 N N . ILE A 1 128 ? 1.729 2.299 3.920 1.00 95.50 128 ILE A N 1
ATOM 954 C CA . ILE A 1 128 ? 1.110 0.982 3.771 1.00 95.50 128 ILE A CA 1
ATOM 955 C C . ILE A 1 128 ? 2.214 -0.052 3.566 1.00 95.50 128 ILE A C 1
ATOM 957 O O . ILE A 1 128 ? 2.919 -0.026 2.559 1.00 95.50 128 ILE A O 1
ATOM 961 N N . GLU A 1 129 ? 2.311 -1.015 4.476 1.00 94.81 129 GLU A N 1
ATOM 962 C CA . GLU A 1 129 ? 3.116 -2.223 4.316 1.00 94.81 129 GLU A CA 1
ATOM 963 C C . GLU A 1 129 ? 2.225 -3.455 4.480 1.00 94.81 129 GLU A C 1
ATOM 965 O O . GLU A 1 129 ? 1.678 -3.703 5.554 1.00 94.81 129 GLU A O 1
ATOM 970 N N . LEU A 1 130 ? 2.061 -4.227 3.405 1.00 93.69 130 LEU A N 1
ATOM 971 C CA . LEU A 1 130 ? 1.238 -5.434 3.368 1.00 93.69 130 LEU A CA 1
ATOM 972 C C . LEU A 1 130 ? 2.108 -6.625 2.972 1.00 93.69 130 LEU A C 1
ATOM 974 O O . LEU A 1 130 ? 2.653 -6.652 1.869 1.00 93.69 130 LEU A O 1
ATOM 978 N N . VAL A 1 131 ? 2.209 -7.629 3.844 1.00 90.75 131 VAL A N 1
ATOM 979 C CA . VAL A 1 131 ? 2.920 -8.886 3.568 1.00 90.75 131 VAL A CA 1
ATOM 980 C C . VAL A 1 131 ? 1.934 -10.050 3.574 1.00 90.75 131 VAL A C 1
ATOM 982 O O . VAL A 1 131 ? 1.544 -10.549 4.633 1.00 90.75 131 VAL A O 1
ATOM 985 N N . GLN A 1 132 ? 1.552 -10.501 2.380 1.00 86.06 132 GLN A N 1
ATOM 986 C CA . GLN A 1 132 ? 0.618 -11.609 2.174 1.00 86.06 132 GLN A CA 1
ATOM 987 C C . GLN A 1 132 ? 1.308 -12.976 2.213 1.00 86.06 132 GLN A C 1
ATOM 989 O O . GLN A 1 132 ? 2.321 -13.218 1.558 1.00 86.06 132 GLN A O 1
ATOM 994 N N . MET A 1 133 ? 0.722 -13.908 2.962 1.00 84.12 133 MET A N 1
ATOM 995 C CA . MET A 1 133 ? 1.126 -15.312 3.043 1.00 84.12 133 MET A CA 1
ATOM 996 C C . MET A 1 133 ? 0.330 -16.229 2.114 1.00 84.12 133 MET A C 1
ATOM 998 O O . MET A 1 133 ? 0.832 -17.291 1.743 1.00 84.12 133 MET A O 1
ATOM 1002 N N . SER A 1 134 ? -0.911 -15.871 1.770 1.00 80.25 134 SER A N 1
ATOM 1003 C CA . SER A 1 134 ? -1.799 -16.738 0.989 1.00 80.25 134 SER A CA 1
ATOM 1004 C C . SER A 1 134 ? -1.756 -16.449 -0.505 1.00 80.25 134 SER A C 1
ATOM 1006 O O . SER A 1 134 ? -1.553 -15.322 -0.940 1.00 80.25 134 SER A O 1
ATOM 1008 N N . ALA A 1 135 ? -1.978 -17.492 -1.312 1.00 69.50 135 ALA A N 1
ATOM 1009 C CA . ALA A 1 135 ? -1.887 -17.410 -2.773 1.00 69.50 135 ALA A CA 1
ATOM 1010 C C . ALA A 1 135 ? -3.094 -16.796 -3.473 1.00 69.50 135 ALA A C 1
ATOM 1012 O O . ALA A 1 135 ? -3.055 -16.629 -4.691 1.00 69.50 135 ALA A O 1
ATOM 1013 N N . ASN A 1 136 ? -4.143 -16.493 -2.713 1.00 75.19 136 ASN A N 1
ATOM 1014 C CA . ASN A 1 136 ? -5.438 -16.095 -3.242 1.00 75.19 136 ASN A CA 1
ATOM 1015 C C . ASN A 1 136 ? -5.954 -14.786 -2.631 1.00 75.19 136 ASN A C 1
ATOM 1017 O O . ASN A 1 136 ? -7.111 -14.461 -2.873 1.00 75.19 136 ASN A O 1
ATOM 1021 N N . GLY A 1 137 ? -5.140 -14.076 -1.845 1.00 80.06 137 GLY A N 1
ATOM 1022 C CA . GLY A 1 137 ? -5.524 -12.776 -1.308 1.00 80.06 137 GLY A CA 1
ATOM 1023 C C . GLY A 1 137 ? -5.579 -11.715 -2.408 1.00 80.06 137 GLY A C 1
ATOM 1024 O O . GLY A 1 137 ? -4.768 -11.705 -3.334 1.00 80.06 137 GLY A O 1
ATOM 1025 N N . SER A 1 138 ? -6.541 -10.812 -2.297 1.00 86.94 138 SER A N 1
ATOM 1026 C CA . SER A 1 138 ? -6.683 -9.616 -3.123 1.00 86.94 138 SER A CA 1
ATOM 1027 C C . SER A 1 138 ? -6.512 -8.362 -2.272 1.00 86.94 138 SER A C 1
ATOM 1029 O O . SER A 1 138 ? -6.734 -8.389 -1.062 1.00 86.94 138 SER A O 1
ATOM 1031 N N . ILE A 1 139 ? -6.050 -7.276 -2.890 1.00 90.38 139 ILE A N 1
ATOM 1032 C CA . ILE A 1 139 ? -5.865 -5.990 -2.218 1.00 90.38 139 ILE A CA 1
ATOM 1033 C C . ILE A 1 139 ? -6.664 -4.946 -2.993 1.00 90.38 139 ILE A C 1
ATOM 1035 O O . ILE A 1 139 ? -6.322 -4.612 -4.127 1.00 90.38 139 ILE A O 1
ATOM 1039 N N . ASP A 1 140 ? -7.723 -4.429 -2.376 1.00 93.31 140 ASP A N 1
ATOM 1040 C CA . ASP A 1 140 ? -8.510 -3.313 -2.889 1.00 93.31 140 ASP A CA 1
ATOM 1041 C C . ASP A 1 140 ? -8.082 -2.012 -2.205 1.00 93.31 140 ASP A C 1
ATOM 1043 O O . ASP A 1 140 ? -8.445 -1.728 -1.064 1.00 93.31 140 ASP A O 1
ATOM 1047 N N . LEU A 1 141 ? -7.308 -1.223 -2.947 1.00 93.00 141 LEU A N 1
ATOM 1048 C CA . LEU A 1 141 ? -6.893 0.142 -2.624 1.00 93.00 141 LEU A CA 1
ATOM 1049 C C . LEU A 1 141 ? -7.344 1.095 -3.746 1.00 93.00 141 LEU A C 1
ATOM 1051 O O . LEU A 1 141 ? -6.641 2.034 -4.120 1.00 93.00 141 LEU A O 1
ATOM 1055 N N . SER A 1 142 ? -8.505 0.821 -4.348 1.00 90.38 142 SER A N 1
ATOM 1056 C CA . SER A 1 142 ? -8.946 1.462 -5.594 1.00 90.38 142 SER A CA 1
ATOM 1057 C C . SER A 1 142 ? -9.096 2.986 -5.513 1.00 90.38 142 SER A C 1
ATOM 1059 O O . SER A 1 142 ? -8.915 3.662 -6.533 1.00 90.38 142 SER A O 1
ATOM 1061 N N . SER A 1 143 ? -9.375 3.525 -4.321 1.00 94.88 143 SER A N 1
ATOM 1062 C CA . SER A 1 143 ? -9.467 4.971 -4.071 1.00 94.88 143 SER A CA 1
ATOM 1063 C C . SER A 1 143 ? -8.171 5.632 -3.615 1.00 94.88 143 SER A C 1
ATOM 1065 O O . SER A 1 143 ? -8.135 6.861 -3.556 1.00 94.88 143 SER A O 1
ATOM 1067 N N . LEU A 1 144 ? -7.103 4.865 -3.362 1.00 94.06 144 LEU A N 1
ATOM 1068 C CA . LEU A 1 144 ? -5.867 5.407 -2.802 1.00 94.06 144 LEU A CA 1
ATOM 1069 C C . LEU A 1 144 ? -5.243 6.386 -3.789 1.00 94.06 144 LEU A C 1
ATOM 1071 O O . LEU A 1 144 ? -4.795 5.995 -4.869 1.00 94.06 144 LEU A O 1
ATOM 1075 N N . ALA A 1 145 ? -5.229 7.662 -3.414 1.00 91.62 145 ALA A N 1
ATOM 1076 C CA . ALA A 1 145 ? -4.725 8.757 -4.227 1.00 91.62 145 ALA A CA 1
ATOM 1077 C C . ALA A 1 145 ? -3.370 9.256 -3.714 1.00 91.62 145 ALA A C 1
ATOM 1079 O O . ALA A 1 145 ? -2.495 9.583 -4.525 1.00 91.62 145 ALA A O 1
ATOM 1080 N N . GLU A 1 146 ? -3.187 9.286 -2.393 1.00 91.38 146 GLU A N 1
ATOM 1081 C CA . GLU A 1 146 ? -1.986 9.799 -1.735 1.00 91.38 146 GLU A CA 1
ATOM 1082 C C . GLU A 1 146 ? -1.476 8.810 -0.675 1.00 91.38 146 GLU A C 1
ATOM 1084 O O . GLU A 1 146 ? -2.225 8.334 0.173 1.00 91.38 146 GLU A O 1
ATOM 1089 N N . ALA A 1 147 ? -0.187 8.493 -0.744 1.00 91.12 147 ALA A N 1
ATOM 1090 C CA . ALA A 1 147 ? 0.544 7.761 0.284 1.00 91.12 147 ALA A CA 1
ATOM 1091 C C . ALA A 1 147 ? 1.954 8.352 0.402 1.00 91.12 147 ALA A C 1
ATOM 1093 O O . ALA A 1 147 ? 2.441 8.930 -0.568 1.00 91.12 147 ALA A O 1
ATOM 1094 N N . ASN A 1 148 ? 2.642 8.192 1.526 1.00 89.38 148 ASN A N 1
ATOM 1095 C CA . ASN A 1 148 ? 4.095 8.355 1.572 1.00 89.38 148 ASN A CA 1
ATOM 1096 C C . ASN A 1 148 ? 4.733 7.093 0.981 1.00 89.38 148 ASN A C 1
ATOM 1098 O O . ASN A 1 148 ? 5.228 7.134 -0.147 1.00 89.38 148 ASN A O 1
ATOM 1102 N N . ASP A 1 149 ? 4.596 5.953 1.658 1.00 89.00 149 ASP A N 1
ATOM 1103 C CA . ASP A 1 149 ? 5.189 4.684 1.237 1.00 89.00 149 ASP A CA 1
ATOM 1104 C C . ASP A 1 149 ? 4.113 3.615 0.997 1.00 89.00 149 ASP A C 1
ATOM 1106 O O . ASP A 1 149 ? 3.217 3.413 1.812 1.00 89.00 149 ASP A O 1
ATOM 1110 N N . VAL A 1 150 ? 4.205 2.897 -0.124 1.00 90.25 150 VAL A N 1
ATOM 1111 C CA . VAL A 1 150 ? 3.357 1.734 -0.424 1.00 90.25 150 VAL A CA 1
ATOM 1112 C C . VAL A 1 150 ? 4.250 0.542 -0.725 1.00 90.25 150 VAL A C 1
ATOM 1114 O O . VAL A 1 150 ? 4.954 0.529 -1.733 1.00 90.25 150 VAL A O 1
ATOM 1117 N N . SER A 1 151 ? 4.202 -0.468 0.136 1.00 90.31 151 SER A N 1
ATOM 1118 C CA . SER A 1 151 ? 4.939 -1.722 0.019 1.00 90.31 151 SER A CA 1
ATOM 1119 C C . SER A 1 151 ? 3.966 -2.893 0.057 1.00 90.31 151 SER A C 1
ATOM 1121 O O . SER A 1 151 ? 3.305 -3.142 1.065 1.00 90.31 151 SER A O 1
ATOM 1123 N N . ILE A 1 152 ? 3.863 -3.613 -1.057 1.00 88.62 152 ILE A N 1
ATOM 1124 C CA . ILE A 1 152 ? 3.016 -4.798 -1.182 1.00 88.62 152 ILE A CA 1
ATOM 1125 C C . ILE A 1 152 ? 3.907 -5.988 -1.526 1.00 88.62 152 ILE A C 1
ATOM 1127 O O . ILE A 1 152 ? 4.513 -6.054 -2.600 1.00 88.62 152 ILE A O 1
ATOM 1131 N N . LEU A 1 153 ? 3.997 -6.927 -0.591 1.00 85.62 153 LEU A N 1
ATOM 1132 C CA . LEU A 1 153 ? 4.940 -8.034 -0.613 1.00 85.62 153 LEU A CA 1
ATOM 1133 C C . LEU A 1 153 ? 4.205 -9.367 -0.440 1.00 85.62 153 LEU A C 1
ATOM 1135 O O . LEU A 1 153 ? 3.239 -9.475 0.313 1.00 85.62 153 LEU A O 1
ATOM 1139 N N . THR A 1 154 ? 4.715 -10.424 -1.065 1.00 81.38 154 THR A N 1
ATOM 1140 C CA . THR A 1 15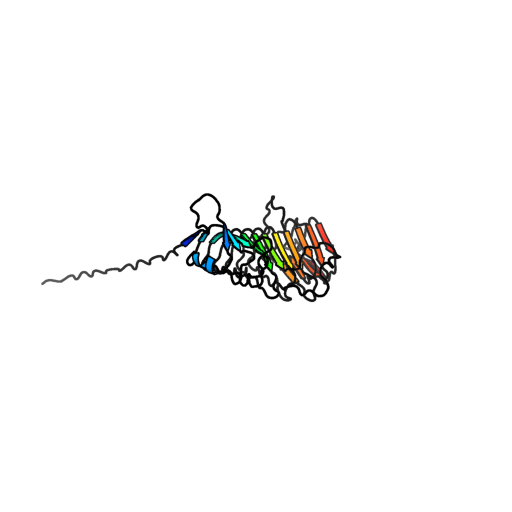4 ? 4.332 -11.809 -0.738 1.00 81.38 154 THR A CA 1
ATOM 1141 C C . THR A 1 154 ? 5.420 -12.541 0.022 1.00 81.38 154 THR A C 1
ATOM 1143 O O . THR A 1 154 ? 6.609 -12.372 -0.249 1.00 81.38 154 THR A O 1
ATOM 1146 N N . LEU A 1 155 ? 5.028 -13.452 0.912 1.00 69.25 155 LEU A N 1
ATOM 1147 C CA . LEU A 1 155 ? 5.962 -14.346 1.581 1.00 69.25 155 LEU A CA 1
ATOM 1148 C C . LEU A 1 155 ? 6.821 -15.122 0.586 1.00 69.25 155 LEU A C 1
ATOM 1150 O O . LEU A 1 155 ? 6.336 -15.710 -0.379 1.00 69.25 155 LEU A O 1
ATOM 1154 N N . GLY A 1 156 ? 8.110 -15.178 0.911 1.00 56.50 156 GLY A N 1
ATOM 1155 C CA . GLY A 1 156 ? 9.129 -15.821 0.096 1.00 56.50 156 GLY A CA 1
ATOM 1156 C C . GLY A 1 156 ? 9.970 -14.837 -0.721 1.00 56.50 156 GLY A C 1
ATOM 1157 O O . GLY A 1 156 ? 11.015 -15.228 -1.222 1.00 56.50 156 GLY A O 1
ATOM 1158 N N . THR A 1 157 ? 9.627 -13.549 -0.760 1.00 49.94 157 THR A N 1
ATOM 1159 C CA . THR A 1 157 ? 10.525 -12.527 -1.304 1.00 49.94 157 THR A CA 1
ATOM 1160 C C . THR A 1 157 ? 11.500 -12.020 -0.237 1.00 49.94 157 THR A C 1
ATOM 1162 O O . THR A 1 157 ? 11.418 -10.864 0.174 1.00 49.94 157 THR A O 1
ATOM 1165 N N . GLN A 1 158 ? 12.458 -12.834 0.24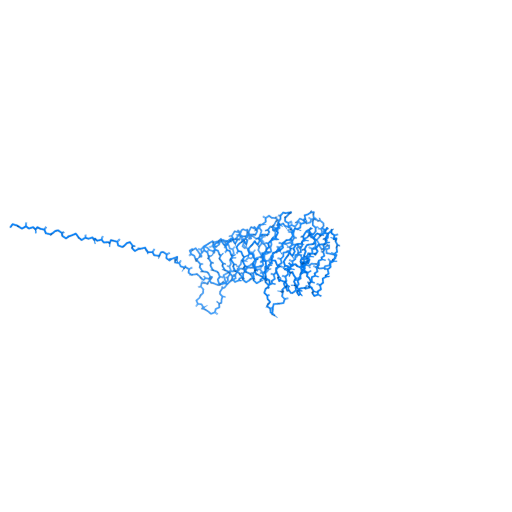1 1.00 45.94 158 GLN A N 1
ATOM 1166 C CA . GLN A 1 158 ? 13.656 -12.185 0.798 1.00 45.94 158 GLN A CA 1
ATOM 1167 C C . GLN A 1 158 ? 14.400 -11.516 -0.346 1.00 45.94 158 GLN A C 1
ATOM 1169 O O . GLN A 1 158 ? 14.777 -12.147 -1.334 1.00 45.94 158 GLN A O 1
ATOM 1174 N N . PHE A 1 159 ? 14.592 -10.211 -0.186 1.00 47.62 159 PHE A N 1
ATOM 1175 C CA . PHE A 1 159 ? 15.320 -9.364 -1.106 1.00 47.62 159 PHE A CA 1
ATOM 1176 C C . PHE A 1 159 ? 16.709 -9.909 -1.350 1.00 47.62 159 PHE A C 1
ATOM 1178 O O . PHE A 1 159 ? 17.560 -9.969 -0.464 1.00 47.62 159 PHE A O 1
ATOM 1185 N N . CYS A 1 160 ? 16.930 -10.288 -2.591 1.00 43.53 160 CYS A N 1
ATOM 1186 C CA . CYS A 1 160 ? 18.133 -10.959 -2.973 1.00 43.53 160 CYS A CA 1
ATOM 1187 C C . CYS A 1 160 ? 18.561 -10.307 -4.293 1.00 43.53 160 CYS A C 1
ATOM 1189 O O . CYS A 1 160 ? 18.124 -10.665 -5.377 1.00 43.53 160 CYS A O 1
ATOM 1191 N N . ALA A 1 161 ? 19.353 -9.236 -4.177 1.00 35.47 161 ALA A N 1
ATOM 1192 C CA . ALA A 1 161 ? 19.814 -8.403 -5.297 1.00 35.47 161 ALA A CA 1
ATOM 1193 C C . ALA A 1 161 ? 20.933 -9.068 -6.134 1.00 35.47 161 ALA A C 1
ATOM 1195 O O . ALA A 1 161 ? 21.660 -8.397 -6.865 1.00 35.47 161 ALA A O 1
ATOM 1196 N N . SER A 1 162 ? 21.111 -10.381 -5.987 1.00 39.16 162 SER A N 1
ATOM 1197 C CA . SER A 1 162 ? 22.148 -11.180 -6.635 1.00 39.16 162 SER A CA 1
ATOM 1198 C C . SER A 1 162 ? 21.520 -12.061 -7.716 1.00 39.16 162 SER A C 1
ATOM 1200 O O . SER A 1 162 ? 20.429 -12.589 -7.531 1.00 39.16 162 SER A O 1
ATOM 1202 N N . GLN A 1 163 ? 22.225 -12.263 -8.832 1.00 37.91 163 GLN A N 1
ATOM 1203 C CA . GLN A 1 163 ? 21.818 -13.200 -9.892 1.00 37.91 163 GLN A CA 1
ATOM 1204 C C . GLN A 1 163 ? 21.742 -14.665 -9.411 1.00 37.91 163 GLN A C 1
ATOM 1206 O O . GLN A 1 163 ? 21.144 -15.492 -10.089 1.00 37.91 163 GLN A O 1
ATOM 1211 N N . ASP A 1 164 ? 22.293 -14.971 -8.230 1.00 40.91 164 ASP A N 1
ATOM 1212 C CA . ASP A 1 164 ? 22.376 -16.319 -7.652 1.00 40.91 164 ASP A CA 1
ATOM 1213 C C . ASP A 1 164 ? 21.412 -16.538 -6.478 1.00 40.91 164 ASP A C 1
ATOM 1215 O O . ASP A 1 164 ? 21.701 -17.281 -5.535 1.00 40.91 164 ASP A O 1
ATOM 1219 N N . CYS A 1 165 ? 20.244 -15.903 -6.506 1.00 45.81 165 CYS A N 1
ATOM 1220 C CA . CYS A 1 165 ? 19.230 -16.060 -5.466 1.00 45.81 165 CYS A CA 1
ATOM 1221 C C . CYS A 1 165 ? 18.437 -17.364 -5.611 1.00 45.81 165 CYS A C 1
ATOM 1223 O O . CYS A 1 165 ? 17.218 -17.389 -5.685 1.00 45.81 165 CYS A O 1
ATOM 1225 N N . SER A 1 166 ? 19.170 -18.475 -5.570 1.00 39.72 166 SER A N 1
ATOM 1226 C CA . SER A 1 166 ? 18.670 -19.845 -5.414 1.00 39.72 166 SER A CA 1
ATOM 1227 C C . SER A 1 166 ? 18.268 -20.174 -3.965 1.00 39.72 166 SER A C 1
ATOM 1229 O O . SER A 1 166 ? 18.209 -21.341 -3.585 1.00 39.72 166 SER A O 1
ATOM 1231 N N . ILE A 1 167 ? 18.002 -19.156 -3.133 1.00 41.81 167 ILE A N 1
ATOM 1232 C CA . ILE A 1 167 ? 17.684 -19.328 -1.702 1.00 41.81 167 ILE A CA 1
ATOM 1233 C C . ILE A 1 167 ? 16.382 -20.119 -1.512 1.00 41.81 167 ILE A C 1
ATOM 1235 O O . ILE A 1 167 ? 16.208 -20.798 -0.499 1.00 41.81 167 ILE A O 1
ATOM 1239 N N . TYR A 1 168 ? 15.498 -20.111 -2.507 1.00 47.66 168 TYR A N 1
ATOM 1240 C CA . TYR A 1 168 ? 14.264 -20.874 -2.474 1.00 47.66 168 TYR A CA 1
ATOM 1241 C C . TYR A 1 168 ? 14.362 -22.047 -3.441 1.00 47.66 168 TYR A C 1
ATOM 1243 O O . TYR A 1 168 ? 14.568 -21.885 -4.641 1.00 47.66 168 TYR A O 1
ATOM 1251 N N . GLY A 1 169 ? 14.290 -23.254 -2.874 1.00 44.00 169 GLY A N 1
ATOM 1252 C CA . GLY A 1 169 ? 14.310 -24.498 -3.634 1.00 44.00 169 GLY A CA 1
ATOM 1253 C C . GLY A 1 169 ? 13.187 -24.557 -4.682 1.00 44.00 169 GLY A C 1
ATOM 1254 O O . GLY A 1 169 ? 12.196 -23.839 -4.564 1.00 44.00 169 GLY A O 1
ATOM 1255 N N . PRO A 1 170 ? 13.313 -25.448 -5.678 1.00 48.72 170 PRO A N 1
ATOM 1256 C CA . PRO A 1 170 ? 12.495 -25.472 -6.900 1.00 48.72 170 PRO A CA 1
ATOM 1257 C C . PRO A 1 170 ? 10.988 -25.723 -6.696 1.00 48.72 170 PRO A C 1
ATOM 1259 O O . PRO A 1 170 ? 10.231 -25.649 -7.659 1.00 48.72 170 PRO A O 1
ATOM 1262 N N . ASP A 1 171 ? 10.552 -26.016 -5.468 1.00 50.28 171 ASP A N 1
ATOM 1263 C CA . ASP A 1 171 ? 9.227 -26.566 -5.163 1.00 50.28 171 ASP A CA 1
ATOM 1264 C C . ASP A 1 171 ? 8.286 -25.588 -4.433 1.00 50.28 171 ASP A C 1
ATOM 1266 O O . ASP A 1 171 ? 7.247 -26.007 -3.920 1.00 50.28 171 ASP A O 1
ATOM 1270 N N . ARG A 1 172 ? 8.617 -24.291 -4.336 1.00 53.25 172 ARG A N 1
ATOM 1271 C CA . ARG A 1 172 ? 7.707 -23.313 -3.713 1.00 53.25 172 ARG A CA 1
ATOM 1272 C C . ARG A 1 172 ? 6.800 -22.658 -4.748 1.00 53.25 172 ARG A C 1
ATOM 1274 O O . ARG A 1 172 ? 7.251 -21.983 -5.662 1.00 53.25 172 ARG A O 1
ATOM 1281 N N . THR A 1 173 ? 5.499 -22.853 -4.565 1.00 52.59 173 THR A N 1
ATOM 1282 C CA . THR A 1 173 ? 4.462 -22.020 -5.172 1.00 52.59 173 THR A CA 1
ATOM 1283 C C . THR A 1 173 ? 4.351 -20.745 -4.360 1.00 52.59 173 THR A C 1
ATOM 1285 O O . THR A 1 173 ? 4.004 -20.798 -3.177 1.00 52.59 173 THR A O 1
ATOM 1288 N N . PHE A 1 174 ? 4.665 -19.621 -4.981 1.00 58.12 174 PHE A N 1
ATOM 1289 C CA . PHE A 1 174 ? 4.552 -18.328 -4.335 1.00 58.12 174 PHE A CA 1
ATOM 1290 C C . PHE A 1 174 ? 3.137 -17.790 -4.475 1.00 58.12 174 PHE A C 1
ATOM 1292 O O . PHE A 1 174 ? 2.451 -18.096 -5.458 1.00 58.12 174 PHE A O 1
ATOM 1299 N N . PRO A 1 175 ? 2.680 -17.025 -3.479 1.00 61.97 175 PRO A N 1
ATOM 1300 C CA . PRO A 1 175 ? 1.362 -16.456 -3.543 1.00 61.97 175 PRO A CA 1
ATOM 1301 C C . PRO A 1 175 ? 1.269 -15.393 -4.645 1.00 61.97 175 PRO A C 1
ATOM 1303 O O . PRO A 1 175 ? 2.235 -14.675 -4.894 1.00 61.97 175 PRO A O 1
ATOM 1306 N N . TYR A 1 176 ? 0.132 -15.335 -5.345 1.00 68.38 176 TYR A N 1
ATOM 1307 C CA . TYR A 1 176 ? -0.110 -14.333 -6.380 1.00 68.38 176 TYR A CA 1
ATOM 1308 C C . TYR A 1 176 ? -0.693 -13.069 -5.753 1.00 68.38 176 TYR A C 1
ATOM 1310 O O . TYR A 1 176 ? -1.635 -13.175 -4.975 1.00 68.38 176 TYR A O 1
ATOM 1318 N N . ILE A 1 177 ? -0.210 -11.897 -6.166 1.00 67.81 177 ILE A N 1
ATOM 1319 C CA . ILE A 1 177 ? -0.835 -10.613 -5.822 1.00 67.81 177 ILE A CA 1
ATOM 1320 C C . ILE A 1 177 ? -1.555 -10.047 -7.042 1.00 67.81 177 ILE A C 1
ATOM 1322 O O . ILE A 1 177 ? -0.998 -10.005 -8.148 1.00 67.81 177 ILE A O 1
ATOM 1326 N N . ASP A 1 178 ? -2.789 -9.605 -6.824 1.00 71.81 178 ASP A N 1
ATOM 1327 C CA . ASP A 1 178 ? -3.508 -8.701 -7.715 1.00 71.81 178 ASP A CA 1
ATOM 1328 C C . ASP A 1 178 ? -3.543 -7.324 -7.047 1.00 71.81 178 ASP A C 1
ATOM 1330 O O . ASP A 1 178 ? -4.133 -7.166 -5.977 1.00 71.81 178 ASP A O 1
ATOM 1334 N N . VAL A 1 179 ? -2.835 -6.360 -7.637 1.00 68.12 179 VAL A N 1
ATOM 1335 C CA . VAL A 1 179 ? -2.763 -4.983 -7.142 1.00 68.12 179 VAL A CA 1
ATOM 1336 C C . VAL A 1 179 ? -3.321 -4.077 -8.223 1.00 68.12 179 VAL A C 1
ATOM 1338 O O . VAL A 1 179 ? -2.757 -4.006 -9.317 1.00 68.12 179 VAL A O 1
ATOM 1341 N N . ASP A 1 180 ? -4.382 -3.342 -7.905 1.00 71.44 180 ASP A N 1
ATOM 1342 C CA . ASP A 1 180 ? -4.886 -2.259 -8.744 1.00 71.44 180 ASP A CA 1
ATOM 1343 C C . ASP A 1 180 ? -4.892 -0.949 -7.949 1.00 71.44 180 ASP A C 1
ATOM 1345 O O . ASP A 1 180 ? -5.497 -0.844 -6.885 1.00 71.44 180 ASP A O 1
ATOM 1349 N N . LEU A 1 181 ? -4.185 0.052 -8.475 1.00 79.00 181 LEU A N 1
ATOM 1350 C CA . LEU A 1 181 ? -4.028 1.380 -7.872 1.00 79.00 181 LEU A CA 1
ATOM 1351 C C . LEU A 1 181 ? -4.319 2.464 -8.924 1.00 79.00 181 LEU A C 1
ATOM 1353 O O . LEU A 1 181 ? -3.440 3.256 -9.280 1.00 79.00 181 LEU A O 1
ATOM 1357 N N . PRO A 1 182 ? -5.542 2.506 -9.487 1.00 78.81 182 PRO A N 1
ATOM 1358 C CA . PRO A 1 182 ? -5.860 3.300 -10.677 1.00 78.81 182 PRO A CA 1
ATOM 1359 C C . PRO A 1 182 ? -5.916 4.811 -10.402 1.00 78.81 182 PRO A C 1
ATOM 1361 O O . PRO A 1 182 ? -5.909 5.634 -11.339 1.00 78.81 182 PRO A O 1
ATOM 1364 N N . LEU A 1 183 ? -6.017 5.179 -9.124 1.00 85.38 183 LEU A N 1
ATOM 1365 C CA . LEU A 1 183 ? -6.099 6.550 -8.642 1.00 85.38 183 LEU A CA 1
ATOM 1366 C C . LEU A 1 183 ? -4.828 7.029 -7.943 1.00 85.38 183 LEU A C 1
ATOM 1368 O O . LEU A 1 183 ? -4.735 8.232 -7.745 1.00 85.38 183 LEU A O 1
ATOM 1372 N N . LEU A 1 184 ? -3.832 6.167 -7.688 1.00 83.25 184 LEU A N 1
ATOM 1373 C CA . LEU A 1 184 ? -2.615 6.572 -6.980 1.00 83.25 184 LEU A CA 1
ATOM 1374 C C . LEU A 1 184 ? -1.886 7.666 -7.758 1.00 83.25 184 LEU A C 1
ATOM 1376 O O . LEU A 1 184 ? -1.298 7.413 -8.817 1.00 83.25 184 LEU A O 1
ATOM 1380 N N . GLU A 1 185 ? -1.952 8.886 -7.229 1.00 84.94 185 GLU A N 1
ATOM 1381 C CA . GLU A 1 185 ? -1.396 10.086 -7.836 1.00 84.94 185 GLU A CA 1
ATOM 1382 C C . GLU A 1 185 ? -0.055 10.462 -7.233 1.00 84.94 185 GLU A C 1
ATOM 1384 O O . GLU A 1 185 ? 0.760 11.050 -7.940 1.00 84.94 185 GLU A O 1
ATOM 1389 N N . LYS A 1 186 ? 0.189 10.163 -5.954 1.00 81.69 186 LYS A N 1
ATOM 1390 C CA . LYS A 1 186 ? 1.408 10.573 -5.250 1.00 81.69 186 LYS A CA 1
ATOM 1391 C C . LYS A 1 186 ? 1.890 9.501 -4.284 1.00 81.69 186 LYS A C 1
ATOM 1393 O O . LYS A 1 186 ? 1.096 8.934 -3.544 1.00 81.69 186 LYS A O 1
ATOM 1398 N N . THR A 1 187 ? 3.194 9.259 -4.324 1.00 80.69 187 THR A N 1
ATOM 1399 C CA . THR A 1 187 ? 3.936 8.422 -3.379 1.00 80.69 187 THR A CA 1
ATOM 1400 C C . THR A 1 187 ? 5.406 8.818 -3.398 1.00 80.69 187 THR A C 1
ATOM 1402 O O . THR A 1 187 ? 5.892 9.304 -4.423 1.00 80.69 187 THR A O 1
ATOM 1405 N N . ASP A 1 188 ? 6.091 8.673 -2.270 1.00 83.81 188 ASP A N 1
ATOM 1406 C CA . ASP A 1 188 ? 7.536 8.837 -2.140 1.00 83.81 188 ASP A CA 1
ATOM 1407 C C . ASP A 1 188 ? 8.260 7.537 -2.499 1.00 83.81 188 ASP A C 1
ATOM 1409 O O . ASP A 1 188 ? 9.242 7.562 -3.254 1.00 83.81 188 ASP A O 1
ATOM 1413 N N . TYR A 1 189 ? 7.743 6.399 -2.032 1.00 85.69 189 TYR A N 1
ATOM 1414 C CA . TYR A 1 189 ? 8.259 5.074 -2.346 1.00 85.69 189 TYR A CA 1
ATOM 1415 C C . TYR A 1 189 ? 7.141 4.094 -2.696 1.00 85.69 189 TYR A C 1
ATOM 1417 O O . TYR A 1 189 ? 6.217 3.868 -1.920 1.00 85.69 189 TYR A O 1
ATOM 1425 N N . PHE A 1 190 ? 7.271 3.453 -3.855 1.00 86.81 190 PHE A N 1
ATOM 1426 C CA . PHE A 1 190 ? 6.367 2.396 -4.288 1.00 86.81 190 PHE A CA 1
ATOM 1427 C C . PHE A 1 190 ? 7.128 1.094 -4.509 1.00 86.81 190 PHE A C 1
ATOM 1429 O O . PHE A 1 190 ? 8.037 1.048 -5.342 1.00 86.81 190 PHE A O 1
ATOM 1436 N N . GLU A 1 191 ? 6.714 0.029 -3.831 1.00 88.75 191 GLU A N 1
ATOM 1437 C CA . GLU A 1 191 ? 7.262 -1.310 -3.977 1.00 88.75 191 GLU A CA 1
ATOM 1438 C C . GLU A 1 191 ? 6.175 -2.365 -4.151 1.00 88.75 191 GLU A C 1
ATOM 1440 O O . GLU A 1 191 ? 5.251 -2.491 -3.351 1.00 88.75 191 GLU A O 1
ATOM 1445 N N . VAL A 1 192 ? 6.346 -3.176 -5.193 1.00 84.75 192 VAL A N 1
ATOM 1446 C CA . VAL A 1 192 ? 5.640 -4.448 -5.347 1.00 84.75 192 VAL A CA 1
ATOM 1447 C C . VAL A 1 192 ? 6.680 -5.538 -5.527 1.00 84.75 192 VAL A C 1
ATOM 1449 O O . VAL A 1 192 ? 7.479 -5.487 -6.470 1.00 84.75 192 VAL A O 1
ATOM 1452 N N . ALA A 1 193 ? 6.664 -6.531 -4.642 1.00 83.62 193 ALA A N 1
ATOM 1453 C CA . ALA A 1 193 ? 7.534 -7.693 -4.750 1.00 83.62 193 ALA A CA 1
ATOM 1454 C C . ALA A 1 193 ? 6.764 -8.997 -4.541 1.00 83.62 193 ALA A C 1
ATOM 1456 O O . ALA A 1 193 ? 6.026 -9.144 -3.570 1.00 83.62 193 ALA A O 1
ATOM 1457 N N . GLY A 1 194 ? 6.959 -9.967 -5.434 1.00 80.56 194 GLY A N 1
ATOM 1458 C CA . GLY A 1 194 ? 6.261 -11.243 -5.326 1.00 80.56 194 GLY A CA 1
ATOM 1459 C C . GLY A 1 194 ? 6.032 -11.968 -6.630 1.00 80.56 194 GLY A C 1
ATOM 1460 O O . GLY A 1 194 ? 6.636 -11.662 -7.656 1.00 80.56 194 GLY A O 1
ATOM 1461 N N . THR A 1 195 ? 5.109 -12.922 -6.591 1.00 76.06 195 THR A N 1
ATOM 1462 C CA . THR A 1 195 ? 4.516 -13.479 -7.804 1.00 76.06 195 THR A CA 1
ATOM 1463 C C . THR A 1 195 ? 3.237 -12.703 -8.120 1.00 76.06 195 THR A C 1
ATOM 1465 O O . THR A 1 195 ? 2.435 -12.418 -7.237 1.00 76.06 195 THR A O 1
ATOM 1468 N N . VAL A 1 196 ? 3.035 -12.321 -9.381 1.00 68.56 196 VAL A N 1
ATOM 1469 C CA . VAL A 1 196 ? 1.842 -11.572 -9.818 1.00 68.56 196 VAL A CA 1
ATOM 1470 C C . VAL A 1 196 ? 0.975 -12.406 -10.740 1.00 68.56 196 VAL A C 1
ATOM 1472 O O . VAL A 1 196 ? 1.463 -13.240 -11.507 1.00 68.56 196 VAL A O 1
ATOM 1475 N N . LYS A 1 197 ? -0.338 -12.184 -10.686 1.00 67.75 197 LYS A N 1
ATOM 1476 C CA . LYS A 1 197 ? -1.267 -12.873 -11.580 1.00 67.75 197 LYS A CA 1
ATOM 1477 C C . LYS A 1 197 ? -1.142 -12.303 -12.997 1.00 67.75 197 LYS A C 1
ATOM 1479 O O . LYS A 1 197 ? -1.164 -11.091 -13.191 1.00 67.75 197 LYS A O 1
ATOM 1484 N N . ARG A 1 198 ? -1.072 -13.200 -13.988 1.00 56.28 198 ARG A N 1
ATOM 1485 C CA . ARG A 1 198 ? -0.812 -13.020 -15.441 1.00 56.28 198 ARG A CA 1
ATOM 1486 C C . ARG A 1 198 ? -1.536 -11.874 -16.186 1.00 56.28 198 ARG A C 1
ATOM 1488 O O . ARG A 1 198 ? -1.300 -11.691 -17.376 1.00 56.28 198 ARG A O 1
ATOM 1495 N N . SER A 1 199 ? -2.460 -11.152 -15.559 1.00 49.41 199 SER A N 1
ATOM 1496 C CA . SER A 1 199 ? -3.361 -10.192 -16.211 1.00 49.41 199 SER A CA 1
ATOM 1497 C C . SER A 1 199 ? -3.466 -8.825 -15.532 1.00 49.41 199 SER A C 1
ATOM 1499 O O . SER A 1 199 ? -4.244 -7.998 -16.007 1.00 49.41 199 SER A O 1
ATOM 1501 N N . GLY A 1 200 ? -2.722 -8.568 -14.455 1.00 53.31 200 GLY A N 1
ATOM 1502 C CA . GLY A 1 200 ? -2.740 -7.262 -13.798 1.00 53.31 200 GLY A CA 1
ATOM 1503 C C . GLY A 1 200 ? -2.016 -6.220 -14.648 1.00 53.31 200 GLY A C 1
ATOM 1504 O O . GLY A 1 200 ? -0.788 -6.171 -14.655 1.00 53.31 200 GLY A O 1
ATOM 1505 N N . ILE A 1 201 ? -2.757 -5.390 -15.389 1.00 54.62 201 ILE A N 1
ATOM 1506 C CA . ILE A 1 201 ? -2.198 -4.143 -15.920 1.00 54.62 201 ILE A CA 1
ATOM 1507 C C . ILE A 1 201 ? -2.093 -3.201 -14.733 1.00 54.62 201 ILE A C 1
ATOM 1509 O O . ILE A 1 201 ? -3.066 -2.555 -14.356 1.00 54.62 201 ILE A O 1
ATOM 1513 N N . PHE A 1 202 ? -0.902 -3.103 -14.163 1.00 63.62 202 PHE A N 1
ATOM 1514 C CA . PHE A 1 202 ? -0.665 -2.140 -13.106 1.00 63.62 202 PHE A CA 1
ATOM 1515 C C . PHE A 1 202 ? -0.495 -0.751 -13.732 1.00 63.62 202 PHE A C 1
ATOM 1517 O O . PHE A 1 202 ? 0.502 -0.510 -14.422 1.00 63.62 202 PHE A O 1
ATOM 1524 N N . SER A 1 203 ? -1.492 0.130 -13.551 1.00 61.25 203 SER A N 1
ATOM 1525 C CA . SER A 1 203 ? -1.523 1.463 -14.169 1.00 61.25 203 SER A CA 1
ATOM 1526 C C . SER A 1 203 ? -1.734 2.635 -13.215 1.00 61.25 203 SER A C 1
ATOM 1528 O O . SER A 1 203 ? -2.710 3.383 -13.361 1.00 61.25 203 SER A O 1
ATOM 1530 N N . PRO A 1 204 ? -0.782 2.886 -12.306 1.00 61.91 204 PRO A N 1
ATOM 1531 C CA . PRO A 1 204 ? -0.898 3.987 -11.377 1.00 61.91 204 PRO A CA 1
ATOM 1532 C C . PRO A 1 204 ? -0.647 5.323 -12.092 1.00 61.91 204 PRO A C 1
ATOM 1534 O O . PRO A 1 204 ? 0.062 5.418 -13.107 1.00 61.91 204 PRO A O 1
ATOM 1537 N N . LYS A 1 205 ? -1.229 6.393 -11.556 1.00 64.88 205 LYS A N 1
ATOM 1538 C CA . LYS A 1 205 ? -1.104 7.759 -12.083 1.00 64.88 205 LYS A CA 1
ATOM 1539 C C . LYS A 1 205 ? -0.071 8.566 -11.292 1.00 64.88 205 LYS A C 1
ATOM 1541 O O . LYS A 1 205 ? -0.307 9.723 -10.980 1.00 64.88 205 LYS A O 1
ATOM 1546 N N . MET A 1 206 ? 1.079 7.971 -10.991 1.00 66.31 206 MET A N 1
ATOM 1547 C CA . MET A 1 206 ? 1.989 8.502 -9.970 1.00 66.31 206 MET A CA 1
ATOM 1548 C C . MET A 1 206 ? 2.717 9.793 -10.376 1.00 66.31 206 MET A C 1
ATOM 1550 O O . MET A 1 206 ? 3.148 9.979 -11.517 1.00 66.31 206 MET A O 1
ATOM 1554 N N . LYS A 1 207 ? 2.954 10.639 -9.379 1.00 61.16 207 LYS A N 1
ATOM 1555 C CA . LYS A 1 207 ? 3.867 11.778 -9.342 1.00 61.16 207 LYS A CA 1
ATOM 1556 C C . LYS A 1 207 ? 4.643 11.681 -8.032 1.00 61.16 207 LYS A C 1
ATOM 1558 O O . LYS A 1 207 ? 4.058 11.801 -6.963 1.00 61.16 207 LYS A O 1
ATOM 1563 N N . PHE A 1 208 ? 5.955 11.510 -8.114 1.00 61.72 208 PHE A N 1
ATOM 1564 C CA . PHE A 1 208 ? 6.803 11.509 -6.923 1.00 61.72 208 PHE A CA 1
ATOM 1565 C C . PHE A 1 208 ? 7.069 12.945 -6.463 1.00 61.72 208 PHE A C 1
ATOM 1567 O O . PHE A 1 208 ? 7.466 13.795 -7.274 1.00 61.72 208 PHE A O 1
ATOM 1574 N N . LEU A 1 209 ? 6.851 13.223 -5.177 1.00 51.38 209 LEU A N 1
ATOM 1575 C CA . LEU A 1 209 ? 7.218 14.498 -4.571 1.00 51.38 209 LEU A CA 1
ATOM 1576 C C . LEU A 1 209 ? 8.702 14.484 -4.188 1.00 51.38 209 LEU A C 1
ATOM 1578 O O . LEU A 1 209 ? 9.289 13.465 -3.840 1.00 51.38 209 LEU A O 1
ATOM 1582 N N . LEU A 1 210 ? 9.353 15.639 -4.321 1.00 50.72 210 LEU A N 1
ATOM 1583 C CA . LEU A 1 210 ? 10.747 15.799 -3.924 1.00 50.72 210 LEU A CA 1
ATOM 1584 C C . LEU A 1 210 ? 10.797 16.095 -2.421 1.00 50.72 210 LEU A C 1
ATOM 1586 O O . LEU A 1 210 ? 10.799 17.262 -2.028 1.00 50.72 210 LEU A O 1
ATOM 1590 N N . ILE A 1 211 ? 10.865 15.064 -1.583 1.00 55.75 211 ILE A N 1
ATOM 1591 C CA . ILE A 1 211 ? 11.159 15.254 -0.157 1.00 55.75 211 ILE A CA 1
ATOM 1592 C C . ILE A 1 211 ? 12.659 15.057 0.058 1.00 55.75 211 ILE A C 1
ATOM 1594 O O . ILE A 1 211 ? 13.180 13.955 -0.032 1.00 55.75 211 ILE A O 1
ATOM 1598 N N . LEU A 1 212 ? 13.401 16.125 0.346 1.00 51.94 212 LEU A N 1
ATOM 1599 C CA . LEU A 1 212 ? 14.872 16.083 0.462 1.00 51.94 212 LEU A CA 1
ATOM 1600 C C . LEU A 1 212 ? 15.408 15.205 1.621 1.00 51.94 212 LEU A C 1
ATOM 1602 O O . LEU A 1 212 ? 16.621 15.134 1.806 1.00 51.94 212 LEU A O 1
ATOM 1606 N N . TYR A 1 213 ? 14.531 14.557 2.395 1.00 53.00 213 TYR A N 1
ATOM 1607 C CA . TYR A 1 213 ? 14.863 13.887 3.653 1.00 53.00 213 TYR A CA 1
ATOM 1608 C C . TYR A 1 213 ? 14.388 12.431 3.782 1.00 53.00 213 TYR A C 1
ATOM 1610 O O . TYR A 1 213 ? 14.757 11.802 4.772 1.00 53.00 213 TYR A O 1
ATOM 1618 N N . SER A 1 214 ? 13.644 11.863 2.821 1.00 55.91 214 SER A N 1
ATOM 1619 C CA . SER A 1 214 ? 13.332 10.424 2.875 1.00 55.91 214 SER A CA 1
ATOM 1620 C C . SER A 1 214 ? 14.496 9.606 2.294 1.00 55.91 214 SER A C 1
ATOM 1622 O O . SER A 1 214 ? 14.906 9.856 1.155 1.00 55.91 214 SER A O 1
ATOM 1624 N N . PRO A 1 215 ? 15.063 8.632 3.036 1.00 59.53 215 PRO A N 1
ATOM 1625 C CA . PRO A 1 215 ? 16.115 7.755 2.522 1.00 59.53 215 PRO A CA 1
ATOM 1626 C C . PRO A 1 215 ? 15.601 6.771 1.460 1.00 59.53 215 PRO A C 1
ATOM 1628 O O . PRO A 1 215 ? 16.413 6.155 0.768 1.00 59.53 215 PRO A O 1
ATOM 1631 N N . ARG A 1 216 ? 14.278 6.608 1.337 1.00 69.25 216 ARG A N 1
ATOM 1632 C CA . ARG A 1 216 ? 13.627 5.715 0.381 1.00 69.25 216 ARG A CA 1
ATOM 1633 C C . ARG A 1 216 ? 12.744 6.559 -0.526 1.00 69.25 216 ARG A C 1
ATOM 1635 O O . ARG A 1 216 ? 11.663 6.974 -0.151 1.00 69.25 216 ARG A O 1
ATOM 1642 N N . GLN A 1 217 ? 13.260 6.864 -1.709 1.00 79.50 217 GLN A N 1
ATOM 1643 C CA . GLN A 1 217 ? 12.474 7.436 -2.793 1.00 79.50 217 GLN A CA 1
ATOM 1644 C C . GLN A 1 217 ? 12.647 6.564 -4.008 1.00 79.50 217 GLN A C 1
ATOM 1646 O O . GLN A 1 217 ? 13.787 6.253 -4.373 1.00 79.50 217 GLN A O 1
ATOM 1651 N N . GLY A 1 218 ? 11.545 6.200 -4.646 1.00 87.00 218 GLY A N 1
ATOM 1652 C CA . GLY A 1 218 ? 11.644 5.469 -5.889 1.00 87.00 218 GLY A CA 1
ATOM 1653 C C . GLY A 1 218 ? 10.499 4.534 -6.194 1.00 87.00 218 GLY A C 1
ATOM 1654 O O . GLY A 1 218 ? 9.489 4.457 -5.504 1.00 87.00 218 GLY A O 1
ATOM 1655 N N . LEU A 1 219 ? 10.710 3.811 -7.282 1.00 87.88 219 LEU A N 1
ATOM 1656 C CA . LEU A 1 219 ? 9.821 2.785 -7.788 1.00 87.88 219 LEU A CA 1
ATOM 1657 C C . LEU A 1 219 ? 10.591 1.470 -7.819 1.00 87.88 219 LEU A C 1
ATOM 1659 O O . LEU A 1 219 ? 11.615 1.376 -8.498 1.00 87.88 219 LEU A O 1
ATOM 1663 N N . ARG A 1 220 ? 10.088 0.456 -7.121 1.00 89.81 220 ARG A N 1
ATOM 1664 C CA . ARG A 1 220 ? 10.673 -0.877 -7.078 1.00 89.81 220 ARG A CA 1
ATOM 1665 C C . ARG A 1 220 ? 9.656 -1.935 -7.479 1.00 89.81 220 ARG A C 1
ATOM 1667 O O . ARG A 1 220 ? 8.565 -2.029 -6.933 1.00 89.81 220 ARG A O 1
ATOM 1674 N N . ILE A 1 221 ? 10.025 -2.734 -8.466 1.00 87.50 221 ILE A N 1
ATOM 1675 C CA . ILE A 1 221 ? 9.229 -3.840 -8.984 1.00 87.50 221 ILE A CA 1
ATOM 1676 C C . ILE A 1 221 ? 10.124 -5.066 -8.915 1.00 87.50 221 ILE A C 1
ATOM 1678 O O . ILE A 1 221 ? 11.148 -5.117 -9.588 1.00 87.50 221 ILE A O 1
ATOM 1682 N N . ASN A 1 222 ? 9.777 -6.056 -8.109 1.00 86.38 222 ASN A N 1
ATOM 1683 C CA . ASN A 1 222 ? 10.584 -7.261 -7.973 1.00 86.38 222 ASN A CA 1
ATOM 1684 C C . ASN A 1 222 ? 9.710 -8.496 -8.135 1.00 86.38 222 ASN A C 1
ATOM 1686 O O . ASN A 1 222 ? 9.149 -9.010 -7.170 1.00 86.38 222 ASN A O 1
ATOM 1690 N N . ILE A 1 223 ? 9.565 -8.941 -9.379 1.00 85.38 223 ILE A N 1
ATOM 1691 C CA . ILE A 1 223 ? 8.665 -10.039 -9.708 1.00 85.38 223 ILE A CA 1
ATOM 1692 C C . ILE A 1 223 ? 9.461 -11.319 -9.800 1.00 85.38 223 ILE A C 1
ATOM 1694 O O . ILE A 1 223 ? 10.418 -11.403 -10.563 1.00 85.38 223 ILE A O 1
ATOM 1698 N N . GLU A 1 224 ? 9.052 -12.341 -9.073 1.00 79.50 224 GLU A N 1
ATOM 1699 C CA . GLU A 1 224 ? 9.704 -13.631 -9.173 1.00 79.50 224 GLU A CA 1
ATOM 1700 C C . GLU A 1 224 ? 9.539 -14.236 -10.572 1.00 79.50 224 GLU A C 1
ATOM 1702 O O . GLU A 1 224 ? 8.463 -14.212 -11.176 1.00 79.50 224 GLU A O 1
ATOM 1707 N N . SER A 1 225 ? 10.636 -14.767 -11.113 1.00 71.00 225 SER A N 1
ATOM 1708 C CA . SER A 1 225 ? 10.660 -15.344 -12.453 1.00 71.00 225 SER A CA 1
ATOM 1709 C C . SER A 1 225 ? 9.951 -16.701 -12.483 1.00 71.00 225 SER A C 1
ATOM 1711 O O . SER A 1 225 ? 10.589 -17.751 -12.404 1.00 71.00 225 SER A O 1
ATOM 1713 N N . THR A 1 226 ? 8.634 -16.682 -12.666 1.00 73.88 226 THR A N 1
ATOM 1714 C CA . THR A 1 226 ? 7.816 -17.875 -12.927 1.00 73.88 226 THR A CA 1
ATOM 1715 C C . THR A 1 226 ? 7.460 -17.984 -14.422 1.00 73.88 226 THR A C 1
ATOM 1717 O O . THR A 1 226 ? 8.029 -17.293 -15.269 1.00 73.88 226 THR A O 1
ATOM 1720 N N . ASN A 1 227 ? 6.535 -18.881 -14.787 1.00 77.69 227 ASN A N 1
ATOM 1721 C CA . ASN A 1 227 ? 5.957 -18.901 -16.140 1.00 77.69 227 ASN A CA 1
ATOM 1722 C C . ASN A 1 227 ? 5.045 -17.691 -16.410 1.00 77.69 227 ASN A C 1
ATOM 1724 O O . ASN A 1 227 ? 4.703 -17.431 -17.568 1.00 77.69 227 ASN A O 1
ATOM 1728 N N . ASP A 1 228 ? 4.632 -16.994 -15.353 1.00 79.38 228 ASP A N 1
ATOM 1729 C CA . ASP A 1 228 ? 3.825 -15.790 -15.423 1.00 79.38 228 ASP A CA 1
ATOM 1730 C C . ASP A 1 228 ? 4.732 -14.556 -15.400 1.00 79.38 228 ASP A C 1
ATOM 1732 O O . ASP A 1 228 ? 5.807 -14.548 -14.798 1.00 79.38 228 ASP A O 1
ATOM 1736 N N . THR A 1 229 ? 4.303 -13.508 -16.098 1.00 83.50 229 THR A N 1
ATOM 1737 C CA . THR A 1 229 ? 5.041 -12.251 -16.202 1.00 83.50 229 THR A CA 1
ATOM 1738 C C . THR A 1 229 ? 4.140 -11.068 -15.889 1.00 83.50 229 THR A C 1
ATOM 1740 O O . THR A 1 229 ? 2.937 -11.113 -16.153 1.00 83.50 229 THR A O 1
ATOM 1743 N N . LEU A 1 230 ? 4.730 -9.997 -15.358 1.00 85.19 230 LEU A N 1
ATOM 1744 C CA . LEU A 1 230 ? 4.050 -8.726 -15.135 1.00 85.19 230 LEU A CA 1
ATOM 1745 C C . LEU A 1 230 ? 4.147 -7.825 -16.371 1.00 85.19 230 LEU A C 1
ATOM 1747 O O . LEU A 1 230 ? 5.221 -7.668 -16.959 1.00 85.19 230 LEU A O 1
ATOM 1751 N N . ASP A 1 231 ? 3.042 -7.163 -16.702 1.00 87.12 231 ASP A N 1
ATOM 1752 C CA . ASP A 1 231 ? 3.025 -6.012 -17.599 1.00 87.12 231 ASP A CA 1
ATOM 1753 C C . ASP A 1 231 ? 2.787 -4.739 -1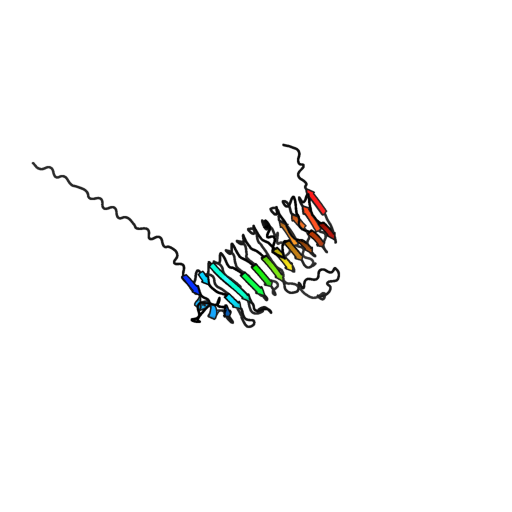6.772 1.00 87.12 231 ASP A C 1
ATOM 1755 O O . ASP A 1 231 ? 1.664 -4.420 -16.384 1.00 87.12 231 ASP A O 1
ATOM 1759 N N . PHE A 1 232 ? 3.856 -3.988 -16.506 1.00 87.12 232 PHE A N 1
ATOM 1760 C CA . PHE A 1 232 ? 3.787 -2.733 -15.760 1.00 87.12 232 PHE A CA 1
ATOM 1761 C C . PHE A 1 232 ? 3.611 -1.548 -16.713 1.00 87.12 232 PHE A C 1
ATOM 1763 O O . PHE A 1 232 ? 4.372 -1.383 -17.675 1.00 87.12 232 PHE A O 1
ATOM 1770 N N . ASN A 1 233 ? 2.647 -0.670 -16.441 1.00 86.50 233 ASN A N 1
ATOM 1771 C CA . ASN A 1 233 ? 2.387 0.491 -17.282 1.00 86.50 233 ASN A CA 1
ATOM 1772 C C . ASN A 1 233 ? 2.065 1.728 -16.450 1.00 86.50 233 ASN A C 1
ATOM 1774 O O . ASN A 1 233 ? 0.938 1.890 -16.038 1.00 86.50 233 ASN A O 1
ATOM 1778 N N . ALA A 1 234 ? 2.981 2.680 -16.310 1.00 86.50 234 ALA A N 1
ATOM 1779 C CA . ALA A 1 234 ? 2.706 3.968 -15.676 1.00 86.50 234 ALA A CA 1
ATOM 1780 C C . ALA A 1 234 ? 2.643 5.089 -16.736 1.00 86.50 234 ALA A C 1
ATOM 1782 O O . ALA A 1 234 ? 3.593 5.864 -16.900 1.00 86.50 234 ALA A O 1
ATOM 1783 N N . PRO A 1 235 ? 1.540 5.206 -17.507 1.00 83.06 235 PRO A N 1
ATOM 1784 C CA . PRO A 1 235 ? 1.472 6.098 -18.662 1.00 83.06 235 PRO A CA 1
ATOM 1785 C C . PRO A 1 235 ? 1.444 7.575 -18.270 1.00 83.06 235 PRO A C 1
ATOM 1787 O O . PRO A 1 235 ? 1.745 8.413 -19.112 1.00 83.06 235 PRO A O 1
ATOM 1790 N N . LYS A 1 236 ? 1.088 7.904 -17.022 1.00 83.31 236 LYS A N 1
ATOM 1791 C CA . LYS A 1 236 ? 1.046 9.278 -16.494 1.00 83.31 236 LYS A CA 1
ATOM 1792 C C . LYS A 1 236 ? 2.195 9.605 -15.537 1.00 83.31 236 LYS A C 1
ATOM 1794 O O . LYS A 1 236 ? 2.188 10.679 -14.946 1.00 83.31 236 LYS A O 1
ATOM 1799 N N . LEU A 1 237 ? 3.170 8.706 -15.383 1.00 84.69 237 LEU A N 1
ATOM 1800 C CA . LEU A 1 237 ? 4.345 8.976 -14.559 1.00 84.69 237 LEU A CA 1
ATOM 1801 C C . LEU A 1 237 ? 5.166 10.083 -15.216 1.00 84.69 237 LEU A C 1
ATOM 1803 O O . LEU A 1 237 ? 5.758 9.835 -16.258 1.00 84.69 237 LEU A O 1
ATOM 1807 N N . HIS A 1 238 ? 5.173 11.282 -14.631 1.00 83.88 238 HIS A N 1
ATOM 1808 C CA . HIS A 1 238 ? 5.887 12.456 -15.159 1.00 83.88 238 HIS A CA 1
ATOM 1809 C C . HIS A 1 238 ? 7.211 12.743 -14.458 1.00 83.88 238 HIS A C 1
ATOM 1811 O O . HIS A 1 238 ? 8.101 13.346 -15.048 1.00 83.88 238 HIS A O 1
ATOM 1817 N N . THR A 1 239 ? 7.325 12.330 -13.200 1.00 81.69 239 THR A N 1
ATOM 1818 C CA . THR A 1 239 ? 8.488 12.594 -12.357 1.00 81.69 239 THR A CA 1
ATOM 1819 C C . THR A 1 239 ? 8.803 11.327 -11.594 1.00 81.69 239 THR A C 1
ATOM 1821 O O . THR A 1 239 ? 7.905 10.738 -11.000 1.00 81.69 239 THR A O 1
ATOM 1824 N N . LEU A 1 240 ? 10.073 10.936 -11.595 1.00 85.38 240 LEU A N 1
ATOM 1825 C CA . LEU A 1 240 ? 10.603 9.852 -10.782 1.00 85.38 240 LEU A CA 1
ATOM 1826 C C . LEU A 1 240 ? 11.943 10.317 -10.215 1.00 85.38 240 LEU A C 1
ATOM 1828 O O . LEU A 1 240 ? 12.822 10.747 -10.965 1.00 85.38 240 LEU A O 1
ATOM 1832 N N . ASN A 1 241 ? 12.077 10.256 -8.896 1.00 84.25 241 ASN A N 1
ATOM 1833 C CA . ASN A 1 241 ? 13.286 10.633 -8.168 1.00 84.25 241 ASN A CA 1
ATOM 1834 C C . ASN A 1 241 ? 13.807 9.421 -7.385 1.00 84.25 241 ASN A C 1
ATOM 1836 O O . ASN A 1 241 ? 13.104 8.424 -7.247 1.00 84.25 241 ASN A O 1
ATOM 1840 N N . GLY A 1 242 ? 15.046 9.499 -6.896 1.00 86.50 242 GLY A N 1
ATOM 1841 C CA . GLY A 1 242 ? 15.643 8.432 -6.088 1.00 86.50 242 GLY A CA 1
ATOM 1842 C C . GLY A 1 242 ? 16.095 7.228 -6.920 1.00 86.50 242 GLY A C 1
ATOM 1843 O O . GLY A 1 242 ? 17.056 7.344 -7.690 1.00 86.50 242 GLY A O 1
ATOM 1844 N N . SER A 1 243 ? 15.452 6.073 -6.762 1.00 88.25 243 SER A N 1
ATOM 1845 C CA . SER A 1 243 ? 15.754 4.853 -7.520 1.00 88.25 243 SER A CA 1
ATOM 1846 C C . SER A 1 243 ? 14.589 4.395 -8.398 1.00 88.25 243 SER A C 1
ATOM 1848 O O . SER A 1 243 ? 13.414 4.618 -8.120 1.00 88.25 243 SER A O 1
ATOM 1850 N N . PHE A 1 244 ? 14.932 3.750 -9.506 1.00 91.00 244 PHE A N 1
ATOM 1851 C CA . PHE A 1 244 ? 14.004 2.939 -10.268 1.00 91.00 244 PHE A CA 1
ATOM 1852 C C . PHE A 1 244 ? 14.599 1.553 -10.444 1.00 91.00 244 PHE A C 1
ATOM 1854 O O . PHE A 1 244 ? 15.632 1.391 -11.089 1.00 91.00 244 PHE A O 1
ATOM 1861 N N . GLU A 1 245 ? 13.951 0.558 -9.873 1.00 90.56 245 GLU A N 1
ATOM 1862 C CA . GLU A 1 245 ? 14.449 -0.802 -9.809 1.00 90.56 245 GLU A CA 1
ATOM 1863 C C . GLU A 1 245 ? 13.387 -1.761 -10.334 1.00 90.56 245 GLU A C 1
ATOM 1865 O O . GLU A 1 245 ? 12.271 -1.791 -9.828 1.00 90.56 245 GLU A O 1
ATOM 1870 N N . ALA A 1 246 ? 13.721 -2.546 -11.357 1.00 90.06 246 ALA A N 1
ATOM 1871 C CA . ALA A 1 246 ? 12.838 -3.585 -11.868 1.00 90.06 246 ALA A CA 1
ATOM 1872 C C . ALA A 1 246 ? 13.593 -4.909 -12.023 1.00 90.06 246 ALA A C 1
ATOM 1874 O O . ALA A 1 246 ? 14.576 -4.973 -12.765 1.00 90.06 246 ALA A O 1
ATOM 1875 N N . TYR A 1 247 ? 13.118 -5.957 -11.354 1.00 88.00 247 TYR A N 1
ATOM 1876 C CA . TYR A 1 247 ? 13.755 -7.268 -11.282 1.00 88.00 247 TYR A CA 1
ATOM 1877 C C . TYR A 1 247 ? 12.813 -8.406 -11.710 1.00 88.00 247 TYR A C 1
ATOM 1879 O O . TYR A 1 247 ? 11.602 -8.343 -11.490 1.00 88.00 247 TYR A O 1
ATOM 1887 N N . GLY A 1 248 ? 13.401 -9.442 -12.319 1.00 87.81 248 GLY A N 1
ATOM 1888 C CA . GLY A 1 248 ? 12.802 -10.759 -12.551 1.00 87.81 248 GLY A CA 1
ATOM 1889 C C . GLY A 1 248 ? 11.755 -10.846 -13.674 1.00 87.81 248 GLY A C 1
ATOM 1890 O O . GLY A 1 248 ? 12.053 -10.532 -14.834 1.00 87.81 248 GLY A O 1
ATOM 1891 N N . GLY A 1 249 ? 10.563 -11.368 -13.372 1.00 86.69 249 GLY A N 1
ATOM 1892 C CA . GLY A 1 249 ? 9.506 -11.780 -14.310 1.00 86.69 249 GLY A CA 1
ATOM 1893 C C . GLY A 1 249 ? 8.695 -10.646 -14.956 1.00 86.69 249 GLY A C 1
ATOM 1894 O O . GLY A 1 249 ? 7.471 -10.651 -14.881 1.00 86.69 249 GLY A O 1
ATOM 1895 N N . LEU A 1 250 ? 9.337 -9.668 -15.600 1.00 87.50 250 LEU A N 1
ATOM 1896 C CA . LEU A 1 250 ? 8.666 -8.518 -16.232 1.00 87.50 250 LEU A CA 1
ATOM 1897 C C . LEU A 1 250 ? 8.656 -8.622 -17.772 1.00 87.50 250 LEU A C 1
ATOM 1899 O O . LEU A 1 250 ? 9.703 -8.526 -18.414 1.00 87.50 250 LEU A O 1
ATOM 1903 N N . SER A 1 251 ? 7.476 -8.761 -18.390 1.00 89.25 251 SER A N 1
ATOM 1904 C CA . SER A 1 251 ? 7.324 -8.880 -19.855 1.00 89.25 251 SER A CA 1
ATOM 1905 C C . SER A 1 251 ? 7.173 -7.544 -20.576 1.00 89.25 251 SER A C 1
ATOM 1907 O O . SER A 1 251 ? 7.580 -7.410 -21.743 1.00 89.25 251 SER A O 1
ATOM 1909 N N . SER A 1 252 ? 6.599 -6.551 -19.902 1.00 90.69 252 SER A N 1
ATOM 1910 C CA . SER A 1 252 ? 6.424 -5.201 -20.423 1.00 90.69 252 SER A CA 1
ATOM 1911 C C . SER A 1 252 ? 6.598 -4.167 -19.321 1.00 90.69 252 SER A C 1
ATOM 1913 O O . SER A 1 252 ? 6.147 -4.352 -18.196 1.00 90.69 252 SER A O 1
ATOM 1915 N N . LEU A 1 253 ? 7.234 -3.055 -19.674 1.00 91.19 253 LEU A N 1
ATOM 1916 C CA . LEU A 1 253 ? 7.433 -1.906 -18.806 1.00 91.19 253 LEU A CA 1
ATOM 1917 C C . LEU A 1 253 ? 7.233 -0.633 -19.620 1.00 91.19 253 LEU A C 1
ATOM 1919 O O . LEU A 1 253 ? 8.002 -0.356 -20.539 1.00 91.19 253 LEU A O 1
ATOM 1923 N N . SER A 1 254 ? 6.200 0.133 -19.292 1.00 91.12 254 SER A N 1
ATOM 1924 C CA . SER A 1 254 ? 5.851 1.375 -19.981 1.00 91.12 254 SER A CA 1
ATOM 1925 C C . SER A 1 254 ? 5.904 2.564 -19.024 1.00 91.12 254 SER A C 1
ATOM 1927 O O . SER A 1 254 ? 5.156 2.619 -18.054 1.00 91.12 254 SER A O 1
ATOM 1929 N N . LEU A 1 255 ? 6.781 3.528 -19.315 1.00 89.75 255 LEU A N 1
ATOM 1930 C CA . LEU A 1 255 ? 6.966 4.790 -18.586 1.00 89.75 255 LEU A CA 1
ATOM 1931 C C . LEU A 1 255 ? 6.671 5.966 -19.526 1.00 89.75 255 LEU A C 1
ATOM 1933 O O . LEU A 1 255 ? 7.545 6.770 -19.864 1.00 89.75 255 LEU A O 1
ATOM 1937 N N . GLY A 1 256 ? 5.439 5.993 -20.039 1.00 82.19 256 GLY A N 1
ATOM 1938 C CA . GLY A 1 256 ? 5.054 6.772 -21.219 1.00 82.19 256 GLY A CA 1
ATOM 1939 C C . GLY A 1 256 ? 5.149 8.292 -21.082 1.00 82.19 256 GLY A C 1
ATOM 1940 O O . GLY A 1 256 ? 5.226 8.974 -22.098 1.00 82.19 256 GLY A O 1
ATOM 1941 N N . SER A 1 257 ? 5.205 8.844 -19.871 1.00 86.38 257 SER A N 1
ATOM 1942 C CA . SER A 1 257 ? 5.221 10.301 -19.665 1.00 86.38 257 SER A CA 1
ATOM 1943 C C . SER A 1 257 ? 6.431 10.829 -18.895 1.00 86.38 257 SER A C 1
ATOM 1945 O O . SER A 1 257 ? 6.458 12.019 -18.577 1.00 86.38 257 SER A O 1
ATOM 1947 N N . LEU A 1 258 ? 7.426 9.980 -18.606 1.00 87.56 258 LEU A N 1
ATOM 1948 C CA . LEU A 1 258 ? 8.458 10.304 -17.619 1.00 87.56 258 LEU A CA 1
ATOM 1949 C C . LEU A 1 258 ? 9.398 11.419 -18.083 1.00 87.56 258 LEU A C 1
ATOM 1951 O O . LEU A 1 258 ? 9.845 12.195 -17.252 1.00 87.56 258 LEU A O 1
ATOM 1955 N N . GLY A 1 259 ? 9.675 11.554 -19.385 1.00 85.62 259 GLY A N 1
ATOM 1956 C CA . GLY A 1 259 ? 10.439 12.694 -19.907 1.00 85.62 259 GLY A CA 1
ATOM 1957 C C . GLY A 1 259 ? 11.844 12.824 -19.301 1.00 85.62 259 GLY A C 1
ATOM 1958 O O . GLY A 1 259 ? 12.795 12.255 -19.816 1.00 85.62 259 GLY A O 1
ATOM 1959 N N . ASN A 1 260 ? 12.007 13.573 -18.213 1.00 84.06 260 ASN A N 1
ATOM 1960 C CA . ASN A 1 260 ? 13.283 13.727 -17.514 1.00 84.06 260 ASN A CA 1
ATOM 1961 C C . ASN A 1 260 ? 13.220 13.081 -16.131 1.00 84.06 260 ASN A C 1
ATOM 1963 O O . ASN A 1 260 ? 12.279 13.310 -15.377 1.00 84.06 260 ASN A O 1
ATOM 1967 N N . THR A 1 261 ? 14.252 12.320 -15.773 1.00 86.75 261 THR A N 1
ATOM 1968 C CA . THR A 1 261 ? 14.340 11.667 -14.466 1.00 86.75 261 THR A CA 1
ATOM 1969 C C . THR A 1 261 ? 15.710 11.869 -13.831 1.00 86.75 261 THR A C 1
ATOM 1971 O O . THR A 1 261 ? 16.742 11.855 -14.503 1.00 86.75 261 THR A O 1
ATOM 1974 N N . THR A 1 262 ? 15.725 12.057 -12.513 1.00 86.19 262 THR A N 1
ATOM 1975 C CA . THR A 1 262 ? 16.965 12.028 -11.722 1.00 86.19 262 THR A CA 1
ATOM 1976 C C . THR A 1 262 ? 17.216 10.653 -11.112 1.00 86.19 262 THR A C 1
ATOM 1978 O O . THR A 1 262 ? 18.295 10.417 -10.569 1.00 86.19 262 THR A O 1
ATOM 1981 N N . ALA A 1 263 ? 16.248 9.739 -11.229 1.00 86.94 263 ALA A N 1
ATOM 1982 C CA . ALA A 1 263 ? 16.319 8.436 -10.604 1.00 86.94 263 ALA A CA 1
ATOM 1983 C C . ALA A 1 263 ? 17.430 7.570 -11.207 1.00 86.94 263 ALA A C 1
ATOM 1985 O O . ALA A 1 263 ? 17.643 7.527 -12.426 1.00 86.94 263 ALA A O 1
ATOM 1986 N N . ARG A 1 264 ? 18.125 6.830 -10.343 1.00 88.00 264 ARG A N 1
ATOM 1987 C CA . ARG A 1 264 ? 19.057 5.783 -10.771 1.00 88.00 264 ARG A CA 1
ATOM 1988 C C . ARG A 1 264 ? 18.252 4.577 -11.217 1.00 88.00 264 ARG A C 1
ATOM 1990 O O . ARG A 1 264 ? 17.581 3.965 -10.396 1.00 88.00 264 ARG A O 1
ATOM 1997 N N . THR A 1 265 ? 18.320 4.254 -12.503 1.00 90.31 265 THR A N 1
ATOM 1998 C CA . THR A 1 265 ? 17.542 3.156 -13.077 1.00 90.31 265 THR A CA 1
ATOM 1999 C C . THR A 1 265 ? 18.365 1.878 -13.189 1.00 90.31 265 THR A C 1
ATOM 2001 O O . THR A 1 265 ? 19.438 1.892 -13.797 1.00 90.31 265 THR A O 1
ATOM 2004 N N . THR A 1 266 ? 17.822 0.778 -12.674 1.00 90.81 266 THR A N 1
ATOM 2005 C CA . THR A 1 266 ? 18.331 -0.588 -12.815 1.00 90.81 266 THR A CA 1
ATOM 2006 C C . THR A 1 266 ? 17.198 -1.504 -13.262 1.00 90.81 266 THR A C 1
ATOM 2008 O O . THR A 1 266 ? 16.227 -1.703 -12.541 1.00 90.81 266 THR A O 1
ATOM 2011 N N . LEU A 1 267 ? 17.338 -2.091 -14.447 1.00 90.62 267 LEU A N 1
ATOM 2012 C CA . LEU A 1 267 ? 16.450 -3.128 -14.964 1.00 90.62 267 LEU A CA 1
ATOM 2013 C C . LEU A 1 267 ? 17.245 -4.430 -15.048 1.00 90.62 267 LEU A C 1
ATOM 2015 O O . LEU A 1 267 ? 18.274 -4.458 -15.716 1.00 90.62 267 LEU A O 1
ATOM 2019 N N . ASN A 1 268 ? 16.792 -5.497 -14.403 1.00 88.94 268 ASN A N 1
ATOM 2020 C CA . ASN A 1 268 ? 17.418 -6.815 -14.470 1.00 88.94 268 ASN A CA 1
ATOM 2021 C C . ASN A 1 268 ? 16.337 -7.897 -14.574 1.00 88.94 268 ASN A C 1
ATOM 2023 O O . ASN A 1 268 ? 15.777 -8.323 -13.571 1.00 88.94 268 ASN A O 1
ATOM 2027 N N . THR A 1 269 ? 16.017 -8.301 -15.802 1.00 87.62 269 THR A N 1
ATOM 2028 C CA . THR A 1 269 ? 14.863 -9.172 -16.086 1.00 87.62 269 THR A CA 1
ATOM 2029 C C . THR A 1 269 ? 15.282 -10.552 -16.581 1.00 87.62 269 THR A C 1
ATOM 2031 O O . THR A 1 269 ? 16.126 -10.687 -17.473 1.00 87.62 269 THR A O 1
ATOM 2034 N N . ASP A 1 270 ? 14.637 -11.587 -16.047 1.00 85.00 270 ASP A N 1
ATOM 2035 C CA . ASP A 1 270 ? 14.901 -12.989 -16.407 1.00 85.00 270 ASP A CA 1
ATOM 2036 C C . ASP A 1 270 ? 14.080 -13.441 -17.628 1.00 85.00 270 ASP A C 1
ATOM 2038 O O . ASP A 1 270 ? 14.394 -14.440 -18.301 1.00 85.00 270 ASP A O 1
ATOM 2042 N N . THR A 1 271 ? 13.053 -12.653 -17.959 1.00 86.12 271 THR A N 1
ATOM 2043 C CA . THR A 1 271 ? 12.142 -12.841 -19.092 1.00 86.12 271 THR A CA 1
ATOM 2044 C C . THR A 1 271 ? 12.336 -11.749 -20.153 1.00 86.12 271 THR A C 1
ATOM 2046 O O . THR A 1 271 ? 12.826 -10.669 -19.835 1.00 86.12 271 THR A O 1
ATOM 2049 N N . PRO A 1 272 ? 12.023 -12.008 -21.442 1.00 90.25 272 PRO A N 1
ATOM 2050 C CA . PRO A 1 272 ? 12.209 -11.018 -22.502 1.00 90.25 272 PRO A CA 1
ATOM 2051 C C . PRO A 1 272 ? 11.360 -9.742 -22.323 1.00 90.25 272 PRO A C 1
ATOM 2053 O O . PRO A 1 272 ? 10.185 -9.706 -22.696 1.00 90.25 272 PRO A O 1
ATOM 2056 N N . LEU A 1 273 ? 11.985 -8.662 -21.854 1.00 92.19 273 LEU A N 1
ATOM 2057 C CA . LEU A 1 273 ? 11.335 -7.387 -21.552 1.00 92.19 273 LEU A CA 1
ATOM 2058 C C . LEU A 1 273 ? 11.049 -6.547 -22.811 1.00 92.19 273 LEU A C 1
ATOM 2060 O O . LEU A 1 273 ? 11.929 -6.328 -23.654 1.00 92.19 273 LEU A O 1
ATOM 2064 N N . ALA A 1 274 ? 9.826 -6.020 -22.922 1.00 92.69 274 ALA A N 1
ATOM 2065 C CA . ALA A 1 274 ? 9.493 -4.899 -23.801 1.00 92.69 274 ALA A CA 1
ATOM 2066 C C . ALA A 1 274 ? 9.441 -3.586 -23.004 1.00 92.69 274 ALA A C 1
ATOM 2068 O O . ALA A 1 274 ? 8.506 -3.351 -22.247 1.00 92.69 274 ALA A O 1
ATOM 2069 N N . PHE A 1 275 ? 10.435 -2.724 -23.197 1.00 90.94 275 PHE A N 1
ATOM 2070 C CA . PHE A 1 275 ? 10.531 -1.434 -22.521 1.00 90.94 275 PHE A CA 1
ATOM 2071 C C . PHE A 1 275 ? 10.078 -0.290 -23.435 1.00 90.94 275 PHE A C 1
ATOM 2073 O O . PHE A 1 275 ? 10.626 -0.106 -24.526 1.00 90.94 275 PHE A O 1
ATOM 2080 N N . TYR A 1 276 ? 9.102 0.490 -22.974 1.00 91.00 276 TYR A N 1
ATOM 2081 C CA . TYR A 1 276 ? 8.571 1.680 -23.634 1.00 91.00 276 TYR A CA 1
ATOM 2082 C C . TYR A 1 276 ? 8.786 2.888 -22.732 1.00 91.00 276 TYR A C 1
ATOM 2084 O O . TYR A 1 276 ? 8.364 2.896 -21.578 1.00 91.00 276 TYR A O 1
ATOM 2092 N N . SER A 1 277 ? 9.437 3.926 -23.240 1.00 87.56 277 SER A N 1
ATOM 2093 C CA . SER A 1 277 ? 9.770 5.081 -22.415 1.00 87.56 277 SER A CA 1
ATOM 2094 C C . SER A 1 277 ? 9.840 6.368 -23.218 1.00 87.56 277 SER A C 1
ATOM 2096 O O . SER A 1 277 ? 10.187 6.366 -24.399 1.00 87.56 277 SER A O 1
ATOM 2098 N N . THR A 1 278 ? 9.533 7.481 -22.559 1.00 89.31 278 THR A N 1
ATOM 2099 C CA . THR A 1 278 ? 9.798 8.834 -23.065 1.00 89.31 278 THR A CA 1
ATOM 2100 C C . THR A 1 278 ? 10.974 9.500 -22.353 1.00 89.31 278 THR A C 1
ATOM 2102 O O . THR A 1 278 ? 11.156 10.706 -22.495 1.00 89.31 278 THR A O 1
ATOM 2105 N N . ILE A 1 279 ? 11.787 8.732 -21.609 1.00 87.44 279 ILE A N 1
ATOM 2106 C CA . ILE A 1 279 ? 12.987 9.243 -20.937 1.00 87.44 279 ILE A CA 1
ATOM 2107 C C . ILE A 1 279 ? 13.952 9.845 -21.974 1.00 87.44 279 ILE A C 1
ATOM 2109 O O . ILE A 1 279 ? 14.421 9.158 -22.882 1.00 87.44 279 ILE A O 1
ATOM 2113 N N . GLN A 1 280 ? 14.257 11.127 -21.803 1.00 85.06 280 GLN A N 1
ATOM 2114 C CA . GLN A 1 280 ? 15.219 11.927 -22.559 1.00 85.06 280 GLN A CA 1
ATOM 2115 C C . GLN A 1 280 ? 16.520 12.099 -21.774 1.00 85.06 280 GLN A C 1
ATOM 2117 O O . GLN A 1 280 ? 17.603 12.056 -22.354 1.00 85.06 280 GLN A O 1
ATOM 2122 N N . THR A 1 281 ? 16.418 12.276 -20.453 1.00 82.88 281 THR A N 1
ATOM 2123 C CA . THR A 1 281 ? 17.566 12.416 -19.551 1.00 82.88 281 THR A CA 1
ATOM 2124 C C . THR A 1 281 ? 17.393 11.540 -18.313 1.00 82.88 281 THR A C 1
ATOM 2126 O O . THR A 1 281 ? 16.304 11.458 -17.746 1.00 82.88 281 THR A O 1
ATOM 2129 N N . ALA A 1 282 ? 18.477 10.872 -17.918 1.00 84.31 282 ALA A N 1
ATOM 2130 C CA . ALA A 1 282 ? 18.575 10.053 -16.715 1.00 84.31 282 ALA A CA 1
ATOM 2131 C C . ALA A 1 282 ? 19.971 10.211 -16.102 1.00 84.31 282 ALA A C 1
ATOM 2133 O O . ALA A 1 282 ? 20.943 10.406 -16.835 1.00 84.31 282 ALA A O 1
ATOM 2134 N N . GLN A 1 283 ? 20.088 10.103 -14.775 1.00 82.50 283 GLN A N 1
ATOM 2135 C CA . GLN A 1 283 ? 21.395 10.155 -14.111 1.00 82.50 283 GLN A CA 1
ATOM 2136 C C . GLN A 1 283 ? 22.224 8.898 -14.415 1.00 82.50 283 GLN A C 1
ATOM 2138 O O . GLN A 1 283 ? 23.386 8.994 -14.802 1.00 82.50 283 GLN A O 1
ATOM 2143 N N . HIS A 1 284 ? 21.614 7.723 -14.239 1.00 84.50 284 HIS A N 1
ATOM 2144 C CA . HIS A 1 284 ? 22.192 6.417 -14.548 1.00 84.50 284 HIS A CA 1
ATOM 2145 C C . HIS A 1 284 ? 21.095 5.493 -15.070 1.00 84.50 284 HIS A C 1
ATOM 2147 O O . HIS A 1 284 ? 19.977 5.513 -14.552 1.00 84.50 284 HIS A O 1
ATOM 2153 N N . PHE A 1 285 ? 21.423 4.680 -16.072 1.00 86.88 285 PHE A N 1
ATOM 2154 C CA . PHE A 1 285 ? 20.476 3.757 -16.687 1.00 86.88 285 PHE A CA 1
ATOM 2155 C C . PHE A 1 285 ? 21.166 2.429 -17.008 1.00 86.88 285 PHE A C 1
ATOM 2157 O O . PHE A 1 285 ? 21.902 2.316 -17.989 1.00 86.88 285 PHE A O 1
ATOM 2164 N N . TYR A 1 286 ? 20.954 1.433 -16.150 1.00 87.88 286 TYR A N 1
ATOM 2165 C CA . TYR A 1 286 ? 21.510 0.090 -16.278 1.00 87.88 286 TYR A CA 1
ATOM 2166 C C . TYR A 1 286 ? 20.419 -0.887 -16.702 1.00 87.88 286 TYR A C 1
ATOM 2168 O O . TYR A 1 286 ? 19.360 -0.948 -16.082 1.00 87.88 286 TYR A O 1
ATOM 2176 N N . VAL A 1 287 ? 20.683 -1.661 -17.756 1.00 86.12 287 VAL A N 1
ATOM 2177 C CA . VAL A 1 287 ? 19.742 -2.665 -18.268 1.00 86.12 287 VAL A CA 1
ATOM 2178 C C . VAL A 1 287 ? 20.454 -3.978 -18.504 1.00 86.12 287 VAL A C 1
ATOM 2180 O O . VAL A 1 287 ? 21.326 -4.073 -19.369 1.00 86.12 287 VAL A O 1
ATOM 2183 N N . TRP A 1 288 ? 20.114 -4.968 -17.694 1.00 83.88 288 TRP A N 1
ATOM 2184 C CA . TRP A 1 288 ? 20.684 -6.303 -17.667 1.00 83.88 288 TRP A CA 1
ATOM 2185 C C . TRP A 1 288 ? 19.562 -7.328 -17.918 1.00 83.88 288 TRP A C 1
ATOM 2187 O O . TRP A 1 288 ? 18.377 -7.055 -17.704 1.00 83.88 288 TRP A O 1
ATOM 2197 N N . GLY A 1 289 ? 19.930 -8.510 -18.410 1.00 83.06 289 GLY A N 1
ATOM 2198 C CA . GLY A 1 289 ? 18.978 -9.586 -18.694 1.00 83.06 289 GLY A CA 1
ATOM 2199 C C . GLY A 1 289 ? 18.476 -9.624 -20.141 1.00 83.06 289 GLY A C 1
ATOM 2200 O O . GLY A 1 289 ? 19.160 -9.187 -21.073 1.00 83.06 289 GLY A O 1
ATOM 2201 N N . LYS A 1 290 ? 17.299 -10.223 -20.355 1.00 82.88 290 LYS A N 1
ATOM 2202 C CA . LYS A 1 290 ? 16.768 -10.497 -21.701 1.00 82.88 290 LYS A CA 1
ATOM 2203 C C . LYS A 1 290 ? 15.929 -9.322 -22.201 1.00 82.88 290 LYS A C 1
ATOM 2205 O O . LYS A 1 290 ? 14.800 -9.126 -21.774 1.00 82.88 290 LYS A O 1
ATOM 2210 N N . LEU A 1 291 ? 16.431 -8.578 -23.184 1.00 85.44 291 LEU A N 1
ATOM 2211 C CA . LEU A 1 291 ? 15.653 -7.538 -23.863 1.00 85.44 291 LEU A CA 1
ATOM 2212 C C . LEU A 1 291 ? 14.996 -8.072 -25.134 1.00 85.44 291 LEU A C 1
ATOM 2214 O O . LEU A 1 291 ? 15.673 -8.529 -26.052 1.00 85.44 291 LEU A O 1
ATOM 2218 N N . ARG A 1 292 ? 13.668 -7.957 -25.211 1.00 90.38 292 ARG A N 1
ATOM 2219 C CA . ARG A 1 292 ? 12.902 -8.215 -26.439 1.00 90.38 292 ARG A CA 1
ATOM 2220 C C . ARG A 1 292 ? 12.810 -6.969 -27.307 1.00 90.38 292 ARG A C 1
ATOM 2222 O O . ARG A 1 292 ? 12.953 -7.050 -28.524 1.00 90.38 292 ARG A O 1
ATOM 2229 N N . ARG A 1 293 ? 12.497 -5.825 -26.693 1.00 88.31 293 ARG A N 1
ATOM 2230 C CA . ARG A 1 293 ? 12.252 -4.568 -27.405 1.00 88.31 293 ARG A CA 1
ATOM 2231 C C . ARG A 1 293 ? 12.555 -3.374 -26.511 1.00 88.31 293 ARG A C 1
ATOM 2233 O O . ARG A 1 293 ? 12.144 -3.357 -25.359 1.00 88.31 293 ARG A O 1
ATOM 2240 N N . PHE A 1 294 ? 13.201 -2.362 -27.078 1.00 85.62 294 PHE A N 1
ATOM 2241 C CA . PHE A 1 294 ? 13.406 -1.063 -26.446 1.00 85.62 294 PHE A CA 1
ATOM 2242 C C . PHE A 1 294 ? 12.862 0.021 -27.379 1.00 85.62 294 PHE A C 1
ATOM 2244 O O . PHE A 1 294 ? 13.325 0.150 -28.513 1.00 85.62 294 PHE A O 1
ATOM 2251 N N . VAL A 1 295 ? 11.849 0.764 -26.935 1.00 84.19 295 VAL A N 1
ATOM 2252 C CA . VAL A 1 295 ? 11.276 1.895 -27.672 1.00 84.19 295 VAL A CA 1
ATOM 2253 C C . VAL A 1 295 ? 11.403 3.143 -26.814 1.00 84.19 295 VAL A C 1
ATOM 2255 O O . VAL A 1 295 ? 10.695 3.291 -25.821 1.00 84.19 295 VAL A O 1
ATOM 2258 N N . SER A 1 296 ? 12.277 4.054 -27.234 1.00 78.06 296 SER A N 1
ATOM 2259 C CA . SER A 1 296 ? 12.275 5.428 -26.740 1.00 78.06 296 SER A CA 1
ATOM 2260 C C . SER A 1 296 ? 11.508 6.294 -27.734 1.00 78.06 296 SER A C 1
ATOM 2262 O O . SER A 1 296 ? 11.872 6.354 -28.912 1.00 78.06 296 SER A O 1
ATOM 2264 N N . HIS A 1 297 ? 10.415 6.917 -27.292 1.00 72.44 297 HIS A N 1
ATOM 2265 C CA . HIS A 1 297 ? 9.719 7.926 -28.083 1.00 72.44 297 HIS A CA 1
ATOM 2266 C C . HIS A 1 297 ? 10.121 9.295 -27.549 1.00 72.44 297 HIS A C 1
ATOM 2268 O O . HIS A 1 297 ? 9.560 9.782 -26.574 1.00 72.44 297 HIS A O 1
ATOM 2274 N N . VAL A 1 298 ? 11.127 9.910 -28.168 1.00 58.94 298 VAL A N 1
ATOM 2275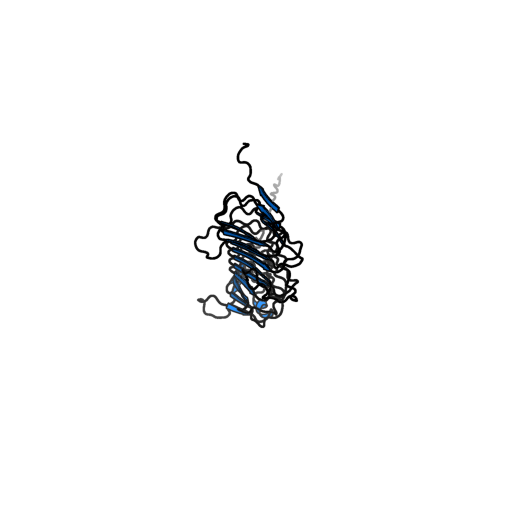 C CA . VAL A 1 298 ? 11.417 11.326 -27.944 1.00 58.94 298 VAL A CA 1
ATOM 2276 C C . VAL A 1 298 ? 10.460 12.098 -28.852 1.00 58.94 298 VAL A C 1
ATOM 2278 O O . VAL A 1 298 ? 10.589 11.979 -30.074 1.00 58.94 298 VAL A O 1
ATOM 2281 N N . PRO A 1 299 ? 9.474 12.844 -28.317 1.00 56.31 299 PRO A N 1
ATOM 2282 C CA . PRO A 1 299 ? 8.646 13.705 -29.147 1.00 56.31 299 PRO A CA 1
ATOM 2283 C C . PRO A 1 299 ? 9.574 14.663 -29.887 1.00 56.31 299 PRO A C 1
ATOM 2285 O O . PRO A 1 299 ? 10.387 15.343 -29.262 1.00 56.31 299 PRO A O 1
ATOM 2288 N N . ASN A 1 300 ? 9.499 14.669 -31.215 1.00 45.69 300 ASN A N 1
ATOM 2289 C CA . ASN A 1 300 ? 10.335 15.520 -32.049 1.00 45.69 300 ASN A CA 1
ATOM 2290 C C . ASN A 1 300 ? 10.020 16.988 -31.687 1.00 45.69 300 ASN A C 1
ATOM 2292 O O . ASN A 1 300 ? 8.883 17.409 -31.912 1.00 45.69 300 ASN A O 1
ATOM 2296 N N . PRO A 1 301 ? 10.951 17.772 -31.109 1.00 48.47 301 PRO A N 1
ATOM 2297 C CA . PRO A 1 301 ? 10.645 19.084 -30.526 1.00 48.47 301 PRO A CA 1
ATOM 2298 C C . PRO A 1 301 ? 10.390 20.189 -31.568 1.00 48.47 301 PRO A C 1
ATOM 2300 O O . PRO A 1 301 ? 10.504 21.371 -31.263 1.00 48.47 301 PRO A O 1
ATOM 2303 N N . GLY A 1 302 ? 10.055 19.836 -32.808 1.00 48.62 302 GLY A N 1
ATOM 2304 C CA . GLY A 1 302 ? 9.933 20.795 -33.896 1.00 48.62 302 GLY A CA 1
ATOM 2305 C C . GLY A 1 302 ? 8.906 20.391 -34.932 1.00 48.62 302 GLY A C 1
ATOM 2306 O O . GLY A 1 302 ? 9.306 19.967 -36.006 1.00 48.62 302 GLY A O 1
ATOM 2307 N N . ILE A 1 303 ? 7.620 20.560 -34.609 1.00 44.19 303 ILE A N 1
ATOM 2308 C CA . ILE A 1 303 ? 6.594 21.119 -35.507 1.00 44.19 303 ILE A CA 1
ATOM 2309 C C . ILE A 1 303 ? 5.564 21.822 -34.603 1.00 44.19 303 ILE A C 1
ATOM 2311 O O . ILE A 1 303 ? 4.690 21.172 -34.032 1.00 44.19 303 ILE A O 1
ATOM 2315 N N . ALA A 1 304 ? 5.713 23.136 -34.445 1.00 42.16 304 ALA A N 1
ATOM 2316 C CA . ALA A 1 304 ? 4.685 24.060 -33.969 1.00 42.16 304 ALA A CA 1
ATOM 2317 C C . ALA A 1 304 ? 4.521 25.150 -35.032 1.00 42.16 304 ALA A C 1
ATOM 2319 O O . ALA A 1 304 ? 5.563 25.531 -35.619 1.00 42.16 304 ALA A O 1
#

Foldseek 3Di:
DDDDDDDDDDDDDDDPPPPPPPPAAEEELDPDPDPPDQDENEDLEQVSCVVCPPHQEYGHEYEDEQNYADEAEDQNHQYYHEEYEYPPQAHLRYAEYDHQNHQEDAYYYHANYAEEYYHQRHAEYEEYAAEYAHQDYEYHPANHAYYAYYEHHYPPPPPDVDPPPCVDPPPDDTHEYQDEHQRHAEYQYYYDATAYDQDRAHEHLYEYDDDVPDPHGFYEAHHAADPGADAYAHQNYQEGEAAYYHYERHAEDHANHPAEYAHAYAAAYQDAYAYHHCHPYYPHHHHHHHHPYDDHDPPPPDDD

Sequence (304 aa):
MMRNSVAGFAVALGLSSSCLGAETKECKTDTSVNEDIATTLHVHNSEQLDSFEGCTTLNGHIVIESDYEGDFVLNEVTNFHGNISTVENGTAGLGLFELRDLNEIDHIHLLGLIGDVNLPKLESTGDIELVQMSANGSIDLSSLAEANDVSILTLGTQFCASQDCSIYGPDRTFPYIDVDLPLLEKTDYFEVAGTVKRSGIFSPKMKFLLILYSPRQGLRINIESTNDTLDFNAPKLHTLNGSFEAYGGLSSLSLGSLGNTTARTTLNTDTPLAFYSTIQTAQHFYVWGKLRRFVSHVPNPGIA

Radius of gyration: 25.58 Å; chains: 1; bounding box: 98×74×68 Å